Protein AF-R9K046-F1 (afdb_monomer_lite)

Secondary structure (DSSP, 8-state):
-PPPGGGS-HHHHHHHHHHHTTSS-GGGSTTHHHHHHHHHHH----HHHHHHHHHHHHHHHHHHHHHHHHHTT-SSHHHHHHHHT--HHHHHHHHHHHHTTTTPPPTTS-EEEEES-THHHHHHHHTT-B-GGGSHHHHHHHT--S-S-HHHHHHHHHHHHHHHHHTSPTT--EEEEESS--TTSHIIIIIHHHHHTSTT-EEEEEEEEEETTEEEETTEETTTTB--S-TTSTTTS-EEEEHHHHTTTTTSTT-HHHHHHHHHHHHHHHHHHHHHHHHHHHS---TT--TT------S------TTTTSGGG--

Structure (mmCIF, N/CA/C/O backbone):
data_AF-R9K046-F1
#
_entry.id   AF-R9K046-F1
#
loop_
_atom_site.group_PDB
_atom_site.id
_atom_site.type_symbol
_atom_site.label_atom_id
_atom_site.label_alt_id
_atom_site.label_comp_id
_atom_site.label_asym_id
_atom_site.label_entity_id
_atom_site.label_seq_id
_atom_site.pdbx_PDB_ins_code
_atom_site.Cartn_x
_atom_site.Cartn_y
_atom_site.Cartn_z
_atom_site.occupancy
_atom_site.B_iso_or_equiv
_atom_site.auth_seq_id
_atom_site.auth_comp_id
_atom_site.auth_asym_id
_atom_site.auth_atom_id
_atom_site.pdbx_PDB_model_num
ATOM 1 N N . MET A 1 1 ? -4.256 -10.185 -4.361 1.00 44.31 1 MET A N 1
ATOM 2 C CA . MET A 1 1 ? -3.653 -11.542 -4.144 1.00 44.31 1 MET A CA 1
ATOM 3 C C . MET A 1 1 ? -2.292 -11.527 -4.816 1.00 44.31 1 MET A C 1
ATOM 5 O O . MET A 1 1 ? -2.256 -11.312 -6.017 1.00 44.31 1 MET A O 1
ATOM 9 N N . LYS A 1 2 ? -1.182 -11.653 -4.077 1.00 58.97 2 LYS A N 1
ATOM 10 C CA . LYS A 1 2 ? 0.148 -11.390 -4.657 1.00 58.97 2 LYS A CA 1
ATOM 11 C C . LYS A 1 2 ? 0.641 -12.520 -5.550 1.00 58.97 2 LYS A C 1
ATOM 13 O O . LYS A 1 2 ? 0.384 -13.681 -5.263 1.00 58.97 2 LYS A O 1
ATOM 18 N N . ALA A 1 3 ? 1.353 -12.179 -6.616 1.00 59.91 3 ALA A N 1
ATOM 19 C CA . ALA A 1 3 ? 1.887 -13.178 -7.526 1.00 59.91 3 ALA A CA 1
ATOM 20 C C . ALA A 1 3 ? 3.037 -13.952 -6.863 1.00 59.91 3 ALA A C 1
ATOM 22 O O . ALA A 1 3 ? 4.015 -13.374 -6.395 1.00 59.91 3 ALA A O 1
ATOM 23 N N . SER A 1 4 ? 2.919 -15.272 -6.830 1.00 72.19 4 SER A N 1
ATOM 24 C CA . SER A 1 4 ? 4.031 -16.184 -6.593 1.00 72.19 4 SER A CA 1
ATOM 25 C C . SER A 1 4 ? 4.790 -16.422 -7.897 1.00 72.19 4 SER A C 1
ATOM 27 O O . SER A 1 4 ? 4.250 -16.232 -8.982 1.00 72.19 4 SER A O 1
ATOM 29 N N . GLN A 1 5 ? 6.024 -16.924 -7.825 1.00 75.56 5 GLN A N 1
ATOM 30 C CA . GLN A 1 5 ? 6.799 -17.248 -9.029 1.00 75.56 5 GLN A CA 1
ATOM 31 C C . GLN A 1 5 ? 6.074 -18.242 -9.960 1.00 75.56 5 GLN A C 1
ATOM 33 O O . GLN A 1 5 ? 6.250 -18.194 -11.173 1.00 75.56 5 GLN A O 1
ATOM 38 N N . LYS A 1 6 ? 5.220 -19.117 -9.410 1.00 77.69 6 LYS A N 1
ATOM 39 C CA . LYS A 1 6 ? 4.423 -20.086 -10.182 1.00 77.69 6 LYS A CA 1
ATOM 40 C C . LYS A 1 6 ? 3.348 -19.425 -11.046 1.00 77.69 6 LYS A C 1
ATOM 42 O O . LYS A 1 6 ? 2.856 -20.053 -11.977 1.00 77.69 6 LYS A O 1
ATOM 47 N N . ASP A 1 7 ? 3.003 -18.176 -10.749 1.00 81.75 7 ASP A N 1
ATOM 48 C CA . ASP A 1 7 ? 2.011 -17.399 -11.489 1.00 81.75 7 ASP A CA 1
ATOM 49 C C . ASP A 1 7 ? 2.589 -16.739 -12.749 1.00 81.75 7 ASP A C 1
ATOM 51 O O . ASP A 1 7 ? 1.870 -15.991 -13.418 1.00 81.75 7 ASP A O 1
ATOM 55 N N . PHE A 1 8 ? 3.864 -16.998 -13.059 1.00 86.88 8 PHE A N 1
ATOM 56 C CA . PHE A 1 8 ? 4.584 -16.490 -14.220 1.00 86.88 8 PHE A CA 1
ATOM 57 C C . PHE A 1 8 ? 5.027 -17.641 -15.124 1.00 86.88 8 PHE A C 1
ATOM 59 O O . PHE A 1 8 ? 5.447 -18.710 -14.673 1.00 86.88 8 PHE A O 1
ATOM 66 N N . THR A 1 9 ? 4.990 -17.404 -16.428 1.00 92.56 9 THR A N 1
ATOM 67 C CA . THR A 1 9 ? 5.634 -18.272 -17.415 1.00 92.56 9 THR A CA 1
ATOM 68 C C . THR A 1 9 ? 7.158 -18.184 -17.297 1.00 92.56 9 THR A C 1
ATOM 70 O O . THR A 1 9 ? 7.712 -17.182 -16.848 1.00 92.56 9 THR A O 1
ATOM 73 N N . GLN A 1 10 ? 7.874 -19.209 -17.768 1.00 93.00 10 GLN A N 1
ATOM 74 C CA . GLN A 1 10 ? 9.346 -19.186 -17.798 1.00 93.00 10 GLN A CA 1
ATOM 75 C C . GLN A 1 10 ? 9.900 -18.021 -18.634 1.00 93.00 10 GLN A C 1
ATOM 77 O O . GLN A 1 10 ? 10.931 -17.446 -18.293 1.00 93.00 10 GLN A O 1
ATOM 82 N N . ALA A 1 11 ? 9.190 -17.643 -19.701 1.00 93.94 11 ALA A N 1
ATOM 83 C CA . ALA A 1 11 ? 9.532 -16.476 -20.501 1.00 93.94 11 ALA A CA 1
ATOM 84 C C . ALA A 1 11 ? 9.397 -15.183 -19.683 1.00 93.94 11 ALA A C 1
ATOM 86 O O . ALA A 1 11 ? 10.342 -14.402 -19.641 1.00 93.94 11 ALA A O 1
ATOM 87 N N . GLU A 1 12 ? 8.278 -14.978 -18.980 1.00 94.31 12 GLU A N 1
ATOM 88 C CA . GLU A 1 12 ? 8.099 -13.808 -18.108 1.00 94.31 12 GLU A CA 1
ATOM 89 C C . GLU A 1 12 ? 9.154 -13.754 -17.003 1.00 94.31 12 GLU A C 1
ATOM 91 O O . GLU A 1 12 ? 9.744 -12.699 -16.796 1.00 94.31 12 GLU A O 1
ATOM 96 N N . ILE A 1 13 ? 9.446 -14.879 -16.339 1.00 94.31 13 ILE A N 1
ATOM 97 C CA . ILE A 1 13 ? 10.474 -14.944 -15.288 1.00 94.31 13 ILE A CA 1
ATOM 98 C C . ILE A 1 13 ? 11.822 -14.465 -15.827 1.00 94.31 13 ILE A C 1
ATOM 100 O O . ILE A 1 13 ? 12.475 -13.644 -15.184 1.00 94.31 13 ILE A O 1
ATOM 104 N N . LYS A 1 14 ? 12.232 -14.941 -17.009 1.00 95.88 14 LYS A N 1
ATOM 105 C CA . LYS A 1 14 ? 13.488 -14.522 -17.638 1.00 95.88 14 LYS A CA 1
ATOM 106 C C . LYS A 1 14 ? 13.508 -13.013 -17.898 1.00 95.88 14 LYS A C 1
ATOM 108 O O . LYS A 1 14 ? 14.425 -12.338 -17.444 1.00 95.88 14 LYS A O 1
ATOM 113 N N . ILE A 1 15 ? 12.479 -12.486 -18.562 1.00 96.75 15 ILE A N 1
ATOM 114 C CA . ILE A 1 15 ? 12.394 -11.060 -18.918 1.00 96.75 15 ILE A CA 1
ATOM 115 C C . ILE A 1 15 ? 12.391 -10.180 -17.666 1.00 96.75 15 ILE A C 1
ATOM 117 O O . ILE A 1 15 ? 13.127 -9.200 -17.594 1.00 96.75 15 ILE A O 1
ATOM 121 N N . ILE A 1 16 ? 11.577 -10.530 -16.669 1.00 96.06 16 ILE A N 1
ATOM 122 C CA . ILE A 1 16 ? 11.488 -9.781 -15.413 1.00 96.06 16 ILE A CA 1
ATOM 123 C C . ILE A 1 16 ? 12.834 -9.823 -14.688 1.00 96.06 16 ILE A C 1
ATOM 125 O O . ILE A 1 16 ? 13.278 -8.789 -14.205 1.00 96.06 16 ILE A O 1
ATOM 129 N N . SER A 1 17 ? 13.526 -10.966 -14.666 1.00 95.06 17 SER A N 1
ATOM 130 C CA . SER A 1 17 ? 14.852 -11.079 -14.040 1.00 95.06 17 SER A CA 1
ATOM 131 C C . SER A 1 17 ? 15.887 -10.168 -14.710 1.00 95.06 17 SER A C 1
ATOM 133 O O . SER A 1 17 ? 16.563 -9.416 -14.014 1.00 95.06 17 SER A O 1
ATOM 135 N N . GLU A 1 18 ? 15.961 -10.171 -16.046 1.00 97.12 18 GLU A N 1
ATOM 136 C CA . GLU A 1 18 ? 16.846 -9.287 -16.830 1.00 97.12 18 GLU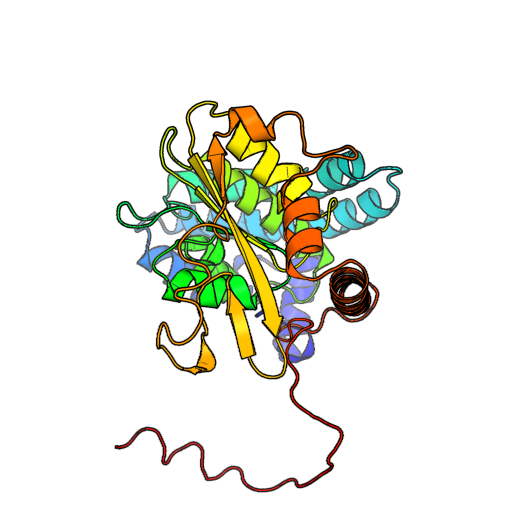 A CA 1
ATOM 137 C C . GLU A 1 18 ? 16.529 -7.803 -16.562 1.00 97.12 18 GLU A C 1
ATOM 139 O O . GLU A 1 18 ? 17.424 -6.979 -16.365 1.00 97.12 18 GLU A O 1
ATOM 144 N N . ILE A 1 19 ? 15.241 -7.447 -16.476 1.00 97.06 19 ILE A N 1
ATOM 145 C CA . ILE A 1 19 ? 14.816 -6.086 -16.126 1.00 97.06 19 ILE A CA 1
ATOM 146 C C . ILE A 1 19 ? 15.229 -5.741 -14.696 1.00 97.06 19 ILE A C 1
ATOM 148 O O . ILE A 1 19 ? 15.775 -4.661 -14.485 1.00 97.06 19 ILE A O 1
ATOM 152 N N . MET A 1 20 ? 15.022 -6.619 -13.715 1.00 95.50 20 MET A N 1
ATOM 153 C CA . MET A 1 20 ? 15.410 -6.368 -12.320 1.00 95.50 20 MET A CA 1
ATOM 154 C C . MET A 1 20 ? 16.934 -6.325 -12.125 1.00 95.50 20 MET A C 1
ATOM 156 O O . MET A 1 20 ? 17.400 -5.700 -11.174 1.00 95.50 20 MET A O 1
ATOM 160 N N . ALA A 1 21 ? 17.706 -6.933 -13.028 1.00 94.38 21 ALA A N 1
ATOM 161 C CA . ALA A 1 21 ? 19.166 -6.847 -13.072 1.00 94.38 21 ALA A CA 1
ATOM 162 C C . ALA A 1 21 ? 19.689 -5.585 -13.791 1.00 94.38 21 ALA A C 1
ATOM 164 O O . ALA A 1 21 ? 20.880 -5.292 -13.725 1.00 94.38 21 ALA A O 1
ATOM 165 N N . GLY A 1 22 ? 18.820 -4.822 -14.464 1.00 94.00 22 GLY A N 1
ATOM 166 C CA . GLY A 1 22 ? 19.228 -3.658 -15.261 1.00 94.00 22 GLY A CA 1
ATOM 167 C C . GLY A 1 22 ? 19.755 -4.004 -16.657 1.00 94.00 22 GLY A C 1
ATOM 168 O O . GLY A 1 22 ? 20.217 -3.122 -17.372 1.00 94.00 22 GLY A O 1
ATOM 169 N N . GLU A 1 23 ? 19.650 -5.266 -17.068 1.00 96.62 23 GLU A N 1
ATOM 170 C CA . GLU A 1 23 ? 20.131 -5.778 -18.359 1.00 96.62 23 GLU A CA 1
ATOM 171 C C . GLU A 1 23 ? 19.150 -5.490 -19.504 1.00 96.62 23 GLU A C 1
ATOM 173 O O . GLU A 1 23 ? 19.481 -5.645 -20.679 1.00 96.62 23 GLU A O 1
ATOM 178 N N . ARG A 1 24 ? 17.931 -5.056 -19.164 1.00 96.31 24 ARG A N 1
ATOM 179 C CA . ARG A 1 24 ? 16.845 -4.786 -20.106 1.00 96.31 24 ARG A CA 1
ATOM 180 C C . ARG A 1 24 ? 16.062 -3.526 -19.735 1.00 96.31 24 ARG A C 1
ATOM 182 O O . ARG A 1 24 ? 15.980 -3.150 -18.560 1.00 96.31 24 ARG A O 1
ATOM 189 N N . ALA A 1 25 ? 15.483 -2.858 -20.734 1.00 96.69 25 ALA A N 1
ATOM 190 C CA . ALA A 1 25 ? 14.726 -1.630 -20.519 1.00 96.69 25 ALA A CA 1
ATOM 191 C C . ALA A 1 25 ? 13.421 -1.890 -19.747 1.00 96.69 25 ALA A C 1
ATOM 193 O O . ALA A 1 25 ? 12.723 -2.877 -19.971 1.00 96.69 25 ALA A O 1
ATOM 194 N N . ALA A 1 26 ? 13.058 -0.959 -18.864 1.00 97.06 26 ALA A N 1
ATOM 195 C CA . ALA A 1 26 ? 11.863 -1.054 -18.027 1.00 97.06 26 ALA A CA 1
ATOM 196 C C . ALA A 1 26 ? 10.556 -1.148 -18.839 1.00 97.06 26 ALA A C 1
ATOM 198 O O . ALA A 1 26 ? 9.634 -1.855 -18.438 1.00 97.06 26 ALA A O 1
ATOM 199 N N . LEU A 1 27 ? 10.478 -0.480 -19.995 1.00 97.31 27 LEU A N 1
ATOM 200 C CA . LEU A 1 27 ? 9.295 -0.495 -20.870 1.00 97.31 27 LEU A CA 1
ATOM 201 C C . LEU A 1 27 ? 9.067 -1.846 -21.567 1.00 97.31 27 LEU A C 1
ATOM 203 O O . LEU A 1 27 ? 7.980 -2.096 -22.078 1.00 97.31 27 LEU A O 1
ATOM 207 N N . GLU A 1 28 ? 10.065 -2.731 -21.568 1.00 97.38 28 GLU A N 1
ATOM 208 C CA . GLU A 1 28 ? 9.946 -4.090 -22.111 1.00 97.38 28 GLU A CA 1
ATOM 209 C C . GLU A 1 28 ? 9.352 -5.078 -21.098 1.00 97.38 28 GLU A C 1
ATOM 211 O O . GLU A 1 28 ? 9.242 -6.276 -21.369 1.00 97.38 28 GLU A O 1
ATOM 216 N N . HIS A 1 29 ? 8.970 -4.592 -19.915 1.00 97.44 29 HIS A N 1
ATOM 217 C CA . HIS A 1 29 ? 8.342 -5.413 -18.897 1.00 97.44 29 HIS A CA 1
ATOM 218 C C . HIS A 1 29 ? 6.996 -5.966 -19.396 1.00 97.44 29 HIS A C 1
ATOM 220 O O . HIS A 1 29 ? 6.167 -5.182 -19.868 1.00 97.44 29 HIS A O 1
ATOM 226 N N . PRO A 1 30 ? 6.701 -7.273 -19.220 1.00 96.50 30 PRO A N 1
ATOM 227 C CA . PRO A 1 30 ? 5.486 -7.896 -19.764 1.00 96.50 30 PRO A CA 1
ATOM 228 C C . PRO A 1 30 ? 4.175 -7.228 -19.320 1.00 96.50 30 PRO A C 1
ATOM 230 O O . PRO A 1 30 ? 3.168 -7.285 -20.017 1.00 96.50 30 PRO A O 1
ATOM 233 N N . TYR A 1 31 ? 4.196 -6.567 -18.160 1.00 95.38 31 TYR A N 1
ATOM 234 C CA . TYR A 1 31 ? 3.041 -5.884 -17.569 1.00 95.38 31 TYR A CA 1
ATOM 235 C C . TYR A 1 31 ? 2.991 -4.366 -17.822 1.00 95.38 31 TYR A C 1
ATOM 237 O O . TYR A 1 31 ? 2.050 -3.724 -17.360 1.00 95.38 31 TYR A O 1
ATOM 245 N N . TYR A 1 32 ? 3.946 -3.780 -18.558 1.00 97.31 32 TYR A N 1
ATOM 246 C CA . TYR A 1 32 ? 3.963 -2.331 -18.813 1.00 97.31 32 TYR A CA 1
ATOM 247 C C . TYR A 1 32 ? 2.738 -1.862 -19.617 1.00 97.31 32 TYR A C 1
ATOM 249 O O . TYR A 1 32 ? 2.097 -0.885 -19.236 1.00 97.31 32 TYR A O 1
ATOM 257 N N . SER A 1 33 ? 2.354 -2.573 -20.685 1.00 95.88 33 SER A N 1
ATOM 258 C CA . SER A 1 33 ? 1.173 -2.206 -21.487 1.00 95.88 33 SER A CA 1
ATOM 259 C C . SER A 1 33 ? -0.098 -2.158 -20.638 1.00 95.88 33 SER A C 1
ATOM 261 O O . SER A 1 33 ? -0.839 -1.182 -20.696 1.00 95.88 33 SER A O 1
ATOM 263 N N . ARG A 1 34 ? -0.292 -3.156 -19.765 1.00 94.94 34 ARG A N 1
ATOM 264 C CA . ARG A 1 34 ? -1.426 -3.198 -18.834 1.00 94.94 34 ARG A CA 1
ATOM 265 C C . ARG A 1 34 ? -1.369 -2.072 -17.802 1.00 94.94 34 ARG A C 1
ATOM 267 O O . ARG A 1 34 ? -2.401 -1.476 -17.517 1.00 94.94 34 ARG A O 1
ATOM 274 N N . PHE A 1 35 ? -0.188 -1.783 -17.250 1.00 96.38 35 PHE A N 1
ATOM 275 C CA . PHE A 1 35 ? 0.006 -0.644 -16.349 1.00 96.38 35 PHE A CA 1
ATOM 276 C C . PHE A 1 35 ? -0.437 0.655 -17.021 1.00 96.38 35 PHE A C 1
ATOM 278 O O . PHE A 1 35 ? -1.254 1.379 -16.463 1.00 96.38 35 PHE A O 1
ATOM 285 N N . LYS A 1 36 ? 0.053 0.912 -18.239 1.00 96.44 36 LYS A N 1
ATOM 286 C CA . LYS A 1 36 ? -0.279 2.110 -19.008 1.00 96.44 36 LYS A CA 1
ATOM 287 C C . LYS A 1 36 ? -1.783 2.224 -19.250 1.00 96.44 36 LYS A C 1
ATOM 289 O O . LYS A 1 36 ? -2.365 3.249 -18.917 1.00 96.44 36 LYS A O 1
ATOM 294 N N . GLU A 1 37 ? -2.403 1.171 -19.780 1.00 94.38 37 GLU A N 1
ATOM 295 C CA . GLU A 1 37 ? -3.840 1.146 -20.078 1.00 94.38 37 GLU A CA 1
ATOM 296 C C . GLU A 1 37 ? -4.695 1.406 -18.834 1.00 94.38 37 GLU A C 1
ATOM 298 O O . GLU A 1 37 ? -5.649 2.176 -18.893 1.00 94.38 37 GLU A O 1
ATOM 303 N N . GLN A 1 38 ? -4.358 0.790 -17.697 1.00 93.50 38 GLN A N 1
ATOM 304 C CA . GLN A 1 38 ? -5.104 0.984 -16.453 1.00 93.50 38 GLN A CA 1
ATOM 305 C C . GLN A 1 38 ? -4.855 2.359 -15.825 1.00 93.50 38 GLN A C 1
ATOM 307 O O . GLN A 1 38 ? -5.769 2.920 -15.229 1.00 93.50 38 GLN A O 1
ATOM 312 N N . TYR A 1 39 ? -3.654 2.921 -15.973 1.00 95.88 39 TYR A N 1
ATOM 313 C CA . TYR A 1 39 ? -3.354 4.271 -15.496 1.00 95.88 39 TYR A CA 1
ATOM 314 C C . TYR A 1 39 ? -4.165 5.322 -16.265 1.00 95.88 39 TYR A C 1
ATOM 316 O O . TYR A 1 39 ? -4.811 6.181 -15.667 1.00 95.88 39 TYR A O 1
ATOM 324 N N . GLU A 1 40 ? -4.210 5.194 -17.596 1.00 94.94 40 GLU A N 1
ATOM 325 C CA . GLU A 1 40 ? -4.973 6.079 -18.490 1.00 94.94 40 GLU A CA 1
ATOM 326 C C . GLU A 1 40 ? -6.486 6.066 -18.189 1.00 94.94 40 GLU A C 1
ATOM 328 O O . GLU A 1 40 ? -7.171 7.045 -18.481 1.00 94.94 40 GLU A O 1
ATOM 333 N N . GLN A 1 41 ? -7.016 4.995 -17.581 1.00 90.31 41 GLN A N 1
ATOM 334 C CA . GLN A 1 41 ? -8.436 4.893 -17.221 1.00 90.31 41 GLN A CA 1
ATOM 335 C C . GLN A 1 41 ? -8.850 5.802 -16.062 1.00 90.31 41 GLN A C 1
ATOM 337 O O . GLN A 1 41 ? -9.994 6.252 -16.050 1.00 90.31 41 GLN A O 1
ATOM 342 N N . PHE A 1 42 ? -7.969 6.056 -15.089 1.00 87.31 42 PHE A N 1
ATOM 343 C CA . PHE A 1 42 ? -8.312 6.896 -13.935 1.00 87.31 42 PHE A CA 1
ATOM 344 C C . PHE A 1 42 ? -7.658 8.277 -13.966 1.00 87.31 42 PHE A C 1
ATOM 346 O O . PHE A 1 42 ? -8.142 9.172 -13.278 1.00 87.31 42 PHE A O 1
ATOM 353 N N . CYS A 1 43 ? -6.598 8.480 -14.757 1.00 89.69 43 CYS A N 1
ATOM 354 C CA . CYS A 1 43 ? -5.974 9.791 -14.899 1.00 89.69 43 CYS A CA 1
ATOM 355 C C . CYS A 1 43 ? -5.454 10.023 -16.333 1.00 89.69 43 CYS A C 1
ATOM 357 O O . CYS A 1 43 ? -4.483 9.380 -16.747 1.00 89.69 43 CYS A O 1
ATOM 359 N N . PRO A 1 44 ? -6.063 10.941 -17.115 1.00 87.12 44 PRO A N 1
ATOM 360 C CA . PRO A 1 44 ? -5.660 11.223 -18.492 1.00 87.12 44 PRO A CA 1
ATOM 361 C C . PRO A 1 44 ? -4.418 12.128 -18.532 1.00 87.12 44 PRO A C 1
ATOM 363 O O . PRO A 1 44 ? -4.474 13.291 -18.937 1.00 87.12 44 PRO A O 1
ATOM 366 N N . VAL A 1 45 ? -3.279 11.596 -18.095 1.00 91.12 45 VAL A N 1
ATOM 367 C CA . VAL A 1 45 ? -1.978 12.277 -18.140 1.00 91.12 45 VAL A CA 1
ATOM 368 C C . VAL A 1 45 ? -1.210 11.951 -19.419 1.00 91.12 45 VAL A C 1
ATOM 370 O O . VAL A 1 45 ? -1.546 11.039 -20.174 1.00 91.12 45 VAL A O 1
ATOM 373 N N . SER A 1 46 ? -0.144 12.710 -19.688 1.00 94.56 46 SER A N 1
ATOM 374 C CA . SER A 1 46 ? 0.693 12.456 -20.862 1.00 94.56 46 SER A CA 1
ATOM 375 C C . SER A 1 46 ? 1.358 11.076 -20.796 1.00 94.56 46 SER A C 1
ATOM 377 O O . SER A 1 46 ? 1.794 10.628 -19.734 1.00 94.56 46 SER A O 1
ATOM 379 N N . LYS A 1 47 ? 1.537 10.440 -21.961 1.00 94.81 47 LYS A N 1
ATOM 380 C CA . LYS A 1 47 ? 2.295 9.185 -22.092 1.00 94.81 47 LYS A CA 1
ATOM 381 C C . LYS A 1 47 ? 3.672 9.264 -21.418 1.00 94.81 47 LYS A C 1
ATOM 383 O O . LYS A 1 47 ? 4.080 8.316 -20.755 1.00 94.81 47 LYS A O 1
ATOM 388 N N . VAL A 1 48 ? 4.355 10.404 -21.555 1.00 97.00 48 VAL A N 1
ATOM 389 C CA . VAL A 1 48 ? 5.667 10.650 -20.941 1.00 97.00 48 VAL A CA 1
ATOM 390 C C . VAL A 1 48 ? 5.585 10.542 -19.418 1.00 97.00 48 VAL A C 1
ATOM 392 O O . VAL A 1 48 ? 6.424 9.879 -18.823 1.00 97.00 48 VAL A O 1
ATOM 395 N N . ARG A 1 49 ? 4.550 11.113 -18.785 1.00 97.19 49 ARG A N 1
ATOM 396 C CA . ARG A 1 49 ? 4.359 11.027 -17.327 1.00 97.19 49 ARG A CA 1
ATOM 397 C C . ARG A 1 49 ? 4.171 9.581 -16.859 1.00 97.19 49 ARG A C 1
ATOM 399 O O . ARG A 1 49 ? 4.822 9.171 -15.904 1.00 97.19 49 ARG A O 1
ATOM 406 N N . ILE A 1 50 ? 3.371 8.787 -17.572 1.00 97.69 50 ILE A N 1
ATOM 407 C CA . ILE A 1 50 ? 3.154 7.362 -17.257 1.00 97.69 50 ILE A CA 1
ATOM 408 C C . ILE A 1 50 ? 4.457 6.563 -17.386 1.00 97.69 50 ILE A C 1
ATOM 410 O O . ILE A 1 50 ? 4.784 5.759 -16.514 1.00 97.69 50 ILE A O 1
ATOM 414 N N . GLU A 1 51 ? 5.225 6.795 -18.454 1.00 98.25 51 GLU A N 1
ATOM 415 C CA . GLU A 1 51 ? 6.544 6.179 -18.645 1.00 98.25 51 GLU A CA 1
ATOM 416 C C . GLU A 1 51 ? 7.524 6.581 -17.539 1.00 98.25 51 GLU A C 1
ATOM 418 O O . GLU A 1 51 ? 8.252 5.730 -17.028 1.00 98.25 51 GLU A O 1
ATOM 423 N N . THR A 1 52 ? 7.525 7.850 -17.122 1.00 98.50 52 THR A N 1
ATOM 424 C CA . THR A 1 52 ? 8.343 8.325 -16.001 1.00 98.50 52 THR A CA 1
ATOM 425 C C . THR A 1 52 ? 7.981 7.600 -14.708 1.00 98.50 52 THR A C 1
ATOM 427 O O . THR A 1 52 ? 8.880 7.064 -14.061 1.00 98.50 52 THR A O 1
ATOM 430 N N . ILE A 1 53 ? 6.694 7.516 -14.356 1.00 98.38 53 ILE A N 1
ATOM 431 C CA . ILE A 1 53 ? 6.235 6.800 -13.156 1.00 98.38 53 ILE A CA 1
ATOM 432 C C . ILE A 1 53 ? 6.650 5.328 -13.225 1.00 98.38 53 ILE A C 1
ATOM 434 O O . ILE A 1 53 ? 7.242 4.813 -12.278 1.00 98.38 53 ILE A O 1
ATOM 438 N N . TRP A 1 54 ? 6.413 4.658 -14.356 1.00 98.38 54 TRP A N 1
ATOM 439 C CA . TRP A 1 54 ? 6.796 3.258 -14.540 1.00 98.38 54 TRP A CA 1
ATOM 440 C C . TRP A 1 54 ? 8.299 3.033 -14.363 1.00 98.38 54 TRP A C 1
ATOM 442 O O . TRP A 1 54 ? 8.714 2.140 -13.625 1.00 98.38 54 TRP A O 1
ATOM 452 N N . ASN A 1 55 ? 9.126 3.866 -14.996 1.00 98.50 55 ASN A N 1
ATOM 453 C CA . ASN A 1 55 ? 10.577 3.778 -14.872 1.00 98.50 55 ASN A CA 1
ATOM 454 C C . ASN A 1 55 ? 11.020 3.959 -13.415 1.00 98.50 55 ASN A C 1
ATOM 456 O O . ASN A 1 55 ? 11.852 3.192 -12.937 1.00 98.50 55 ASN A O 1
ATOM 460 N N . LYS A 1 56 ? 10.430 4.911 -12.681 1.00 98.56 56 LYS A N 1
ATOM 461 C CA . LYS A 1 56 ? 10.716 5.109 -11.252 1.00 98.56 56 LYS A CA 1
ATOM 462 C C . LYS A 1 56 ? 10.299 3.905 -10.409 1.00 98.56 56 LYS A C 1
ATOM 464 O O . LYS A 1 56 ? 11.065 3.483 -9.549 1.00 98.56 56 LYS A O 1
ATOM 469 N N . LEU A 1 57 ? 9.149 3.294 -10.687 1.00 98.06 57 LEU A N 1
ATOM 470 C CA . LEU A 1 57 ? 8.754 2.052 -10.020 1.00 98.06 57 LEU A CA 1
ATOM 471 C C . LEU A 1 57 ? 9.781 0.940 -10.278 1.00 98.06 57 LEU A C 1
ATOM 473 O O . LEU A 1 57 ? 10.248 0.321 -9.326 1.00 98.06 57 LEU A O 1
ATOM 477 N N . ILE A 1 58 ? 10.193 0.716 -11.529 1.00 98.25 58 ILE A N 1
ATOM 478 C CA . ILE A 1 58 ? 11.180 -0.322 -11.871 1.00 98.25 58 ILE A CA 1
ATOM 479 C C . ILE A 1 58 ? 12.547 -0.059 -11.219 1.00 98.25 58 ILE A C 1
ATOM 481 O O . ILE A 1 58 ? 13.115 -0.982 -10.636 1.00 98.25 58 ILE A O 1
ATOM 485 N N . GLU A 1 59 ? 13.054 1.177 -11.224 1.00 98.06 59 GLU A N 1
ATOM 486 C CA . GLU A 1 59 ? 14.283 1.533 -10.489 1.00 98.06 59 GLU A CA 1
ATOM 487 C C . GLU A 1 59 ? 14.145 1.323 -8.976 1.00 98.06 59 GLU A C 1
ATOM 489 O O . GLU A 1 59 ? 15.065 0.838 -8.306 1.00 98.06 59 GLU A O 1
ATOM 494 N N . GLY A 1 60 ? 12.965 1.612 -8.428 1.00 97.50 60 GLY A N 1
ATOM 495 C CA . GLY A 1 60 ? 12.642 1.299 -7.045 1.00 97.50 60 GLY A CA 1
ATOM 496 C C . GLY A 1 60 ? 12.742 -0.201 -6.768 1.00 97.50 60 GLY A C 1
ATOM 497 O O . GLY A 1 60 ? 13.459 -0.602 -5.854 1.00 97.50 60 GLY A O 1
ATOM 498 N N . TYR A 1 61 ? 12.134 -1.052 -7.600 1.00 96.00 61 TYR A N 1
ATOM 499 C CA . TYR A 1 61 ? 12.210 -2.513 -7.452 1.00 96.00 61 TYR A CA 1
ATOM 500 C C . TYR A 1 61 ? 13.638 -3.067 -7.589 1.00 96.00 61 TYR A C 1
ATOM 502 O O . TYR A 1 61 ? 14.003 -4.011 -6.874 1.00 96.00 61 TYR A O 1
ATOM 510 N N . ARG A 1 62 ? 14.460 -2.485 -8.475 1.00 95.31 62 ARG A N 1
ATOM 511 C CA . ARG A 1 62 ? 15.884 -2.835 -8.643 1.00 95.31 62 ARG A CA 1
ATOM 512 C C . ARG A 1 62 ? 16.662 -2.602 -7.351 1.00 95.31 62 ARG A C 1
ATOM 514 O O . ARG A 1 62 ? 17.345 -3.506 -6.869 1.00 95.31 62 ARG A O 1
ATOM 521 N N . THR A 1 63 ? 16.508 -1.415 -6.772 1.00 95.00 63 THR A N 1
ATOM 522 C CA . THR A 1 63 ? 17.269 -0.960 -5.598 1.00 95.00 63 THR A CA 1
ATOM 523 C C . THR A 1 63 ? 16.734 -1.498 -4.271 1.00 95.00 63 THR A C 1
ATOM 525 O O . THR A 1 63 ? 17.502 -1.684 -3.325 1.00 95.00 63 THR A O 1
ATOM 528 N N . GLN A 1 64 ? 15.440 -1.824 -4.194 1.00 94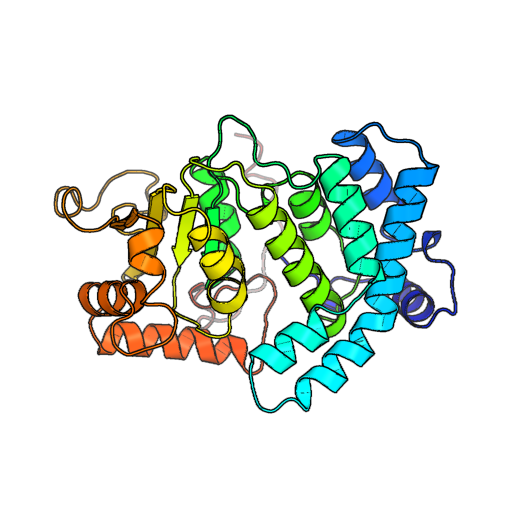.06 64 GLN A N 1
ATOM 529 C CA . GLN A 1 64 ? 14.793 -2.221 -2.943 1.00 94.06 64 GLN A CA 1
ATOM 530 C C . GLN A 1 64 ? 15.383 -3.492 -2.325 1.00 94.06 64 GLN A C 1
ATOM 532 O O . GLN A 1 64 ? 15.380 -3.616 -1.102 1.00 94.06 64 GLN A O 1
ATOM 537 N N . LEU A 1 65 ? 15.903 -4.427 -3.129 1.00 89.25 65 LEU A N 1
ATOM 538 C CA . LEU A 1 65 ? 16.475 -5.663 -2.589 1.00 89.25 65 LEU A CA 1
ATOM 539 C C . LEU A 1 65 ? 17.653 -5.375 -1.644 1.00 89.25 65 LEU A C 1
ATOM 541 O O . LEU A 1 65 ? 17.702 -5.929 -0.549 1.00 89.25 65 LEU A O 1
ATOM 545 N N . ALA A 1 66 ? 18.538 -4.444 -2.017 1.00 89.44 66 ALA A N 1
ATOM 546 C CA . ALA A 1 66 ? 19.661 -4.037 -1.175 1.00 89.44 66 ALA A CA 1
ATOM 547 C C . ALA A 1 66 ? 19.189 -3.356 0.121 1.00 89.44 66 ALA A C 1
ATOM 549 O O . ALA A 1 66 ? 19.720 -3.636 1.196 1.00 89.44 66 ALA A O 1
ATOM 550 N N . ASN A 1 67 ? 18.152 -2.515 0.041 1.00 88.44 67 ASN A N 1
ATOM 551 C CA . ASN A 1 67 ? 17.542 -1.900 1.222 1.00 88.44 67 ASN A CA 1
ATOM 552 C C . ASN A 1 67 ? 16.930 -2.953 2.151 1.00 88.44 67 ASN A C 1
ATOM 554 O O . ASN A 1 67 ? 17.123 -2.884 3.362 1.00 88.44 67 ASN A O 1
ATOM 558 N N . ALA A 1 68 ? 16.220 -3.940 1.599 1.00 83.25 68 ALA A N 1
ATOM 559 C CA . ALA A 1 68 ? 15.628 -5.024 2.373 1.00 83.25 68 ALA A CA 1
ATOM 560 C C . ALA A 1 68 ? 16.703 -5.862 3.080 1.00 83.25 68 ALA A C 1
ATOM 562 O O . ALA A 1 68 ? 16.573 -6.141 4.270 1.00 83.25 68 ALA A O 1
ATOM 563 N N . ASP A 1 69 ? 17.789 -6.215 2.390 1.00 85.44 69 ASP A N 1
ATOM 564 C CA . ASP A 1 69 ? 18.886 -6.980 2.990 1.00 85.44 69 ASP A CA 1
ATOM 565 C C . ASP A 1 69 ? 19.631 -6.174 4.068 1.00 85.44 69 ASP A C 1
ATOM 567 O O . ASP A 1 69 ? 19.934 -6.708 5.137 1.00 85.44 69 ASP A O 1
ATOM 571 N N . LEU A 1 70 ? 19.846 -4.870 3.859 1.00 86.56 70 LEU A N 1
ATOM 572 C CA . LEU A 1 70 ? 20.401 -3.983 4.885 1.00 86.56 70 LEU A CA 1
ATOM 573 C C . LEU A 1 70 ? 19.463 -3.852 6.093 1.00 86.56 70 LEU A C 1
ATOM 575 O O . LEU A 1 70 ? 19.929 -3.841 7.235 1.00 86.56 70 LEU A O 1
ATOM 579 N N . ALA A 1 71 ? 18.153 -3.764 5.868 1.00 81.25 71 ALA A N 1
ATOM 580 C CA . ALA A 1 71 ? 17.160 -3.631 6.928 1.00 81.25 71 ALA A CA 1
ATOM 581 C C . ALA A 1 71 ? 17.141 -4.852 7.860 1.00 81.25 71 ALA A C 1
ATOM 583 O O . ALA A 1 71 ? 16.999 -4.700 9.071 1.00 81.25 71 ALA A O 1
ATOM 584 N N . MET A 1 72 ? 17.390 -6.055 7.333 1.00 78.88 72 MET A N 1
ATOM 585 C CA . MET A 1 72 ? 17.495 -7.279 8.142 1.00 78.88 72 MET A CA 1
ATOM 586 C C . MET A 1 72 ? 18.646 -7.250 9.164 1.00 78.88 72 MET A C 1
ATOM 588 O O . MET A 1 72 ? 18.650 -8.049 10.096 1.00 78.88 72 MET A O 1
ATOM 592 N N . THR A 1 73 ? 19.618 -6.343 9.018 1.00 80.38 73 THR A N 1
ATOM 593 C CA . THR A 1 73 ? 20.733 -6.178 9.971 1.00 80.38 73 THR A CA 1
ATOM 594 C C . THR A 1 73 ? 20.409 -5.238 11.137 1.00 80.38 73 THR A C 1
ATOM 596 O O . THR A 1 73 ? 21.223 -5.083 12.053 1.00 80.38 73 THR A O 1
ATOM 599 N N . LYS A 1 74 ? 19.251 -4.569 11.102 1.00 79.81 74 LYS A N 1
ATOM 600 C CA . LYS A 1 74 ? 18.876 -3.537 12.073 1.00 79.81 74 LYS A CA 1
ATOM 601 C C . LYS A 1 74 ? 18.422 -4.141 13.392 1.00 79.81 74 LYS A C 1
ATOM 603 O O . LYS A 1 74 ? 17.918 -5.260 13.452 1.00 79.81 74 LYS A O 1
ATOM 608 N N . ARG A 1 75 ? 18.644 -3.393 14.475 1.00 73.75 75 ARG A N 1
ATOM 609 C CA . ARG A 1 75 ? 18.439 -3.889 15.848 1.00 73.75 75 ARG A CA 1
ATOM 610 C C . ARG A 1 75 ? 17.031 -3.640 16.371 1.00 73.75 75 ARG A C 1
ATOM 612 O O . ARG A 1 75 ? 16.640 -4.247 17.363 1.00 73.75 75 ARG A O 1
ATOM 619 N N . ASN A 1 76 ? 16.299 -2.730 15.738 1.00 73.62 76 ASN A N 1
ATOM 620 C CA . ASN A 1 76 ? 14.932 -2.385 16.096 1.00 73.62 76 ASN A CA 1
ATOM 621 C C . ASN A 1 76 ? 14.085 -2.135 14.839 1.00 73.62 76 ASN A C 1
ATOM 623 O O . ASN A 1 76 ? 14.606 -1.999 13.729 1.00 73.62 76 ASN A O 1
ATOM 627 N N . ASN A 1 77 ? 12.767 -2.105 15.034 1.00 68.25 77 ASN A N 1
ATOM 628 C CA . ASN A 1 77 ? 11.804 -2.033 13.943 1.00 68.25 77 ASN A CA 1
ATOM 629 C C . ASN A 1 77 ? 11.761 -0.652 13.268 1.00 68.25 77 ASN A C 1
ATOM 631 O O . ASN A 1 77 ? 11.582 -0.579 12.057 1.00 68.25 77 ASN A O 1
ATOM 635 N N . GLN A 1 78 ? 12.006 0.427 14.017 1.00 73.38 78 GLN A N 1
ATOM 636 C CA . GLN A 1 78 ? 12.076 1.773 13.446 1.00 73.38 78 GLN A CA 1
ATOM 637 C C . GLN A 1 78 ? 13.227 1.879 12.442 1.00 73.38 78 GLN A C 1
ATOM 639 O O . GLN A 1 78 ? 13.013 2.266 11.301 1.00 73.38 78 GLN A O 1
ATOM 644 N N . GLU A 1 79 ? 14.430 1.437 12.816 1.00 76.50 79 GLU A N 1
ATOM 645 C CA . GLU A 1 79 ? 15.584 1.402 11.911 1.00 76.50 79 GLU A CA 1
ATOM 646 C C . GLU A 1 79 ? 15.342 0.501 10.690 1.00 76.50 79 GLU A C 1
ATOM 648 O O . GLU A 1 79 ? 15.806 0.808 9.586 1.00 76.50 79 GLU A O 1
ATOM 653 N N . TYR A 1 80 ? 14.633 -0.620 10.876 1.00 81.81 80 TYR A N 1
ATOM 654 C CA . TYR A 1 80 ? 14.214 -1.492 9.778 1.00 81.81 80 TYR A CA 1
ATOM 655 C C . TYR A 1 80 ? 13.310 -0.731 8.800 1.00 81.81 80 TYR A C 1
ATOM 657 O O . TYR A 1 80 ? 13.607 -0.688 7.604 1.00 81.81 80 TYR A O 1
ATOM 665 N N . LEU A 1 81 ? 12.247 -0.094 9.298 1.00 77.38 81 LEU A N 1
ATOM 666 C CA . LEU A 1 81 ? 11.290 0.654 8.483 1.00 77.38 81 LEU A CA 1
ATOM 667 C C . LEU A 1 81 ? 11.942 1.858 7.812 1.00 77.38 81 LEU A C 1
ATOM 669 O O . LEU A 1 81 ? 11.760 2.036 6.611 1.00 77.38 81 LEU A O 1
ATOM 673 N N . ASP A 1 82 ? 12.765 2.619 8.529 1.00 82.50 82 ASP A N 1
ATOM 674 C CA . ASP A 1 82 ? 13.520 3.744 7.975 1.00 82.50 82 ASP A CA 1
ATOM 675 C C . ASP A 1 82 ? 14.383 3.292 6.796 1.00 82.50 82 ASP A C 1
ATOM 677 O O . ASP A 1 82 ? 14.447 3.969 5.775 1.00 82.50 82 ASP A O 1
ATOM 681 N N . THR A 1 83 ? 14.996 2.109 6.889 1.00 82.75 83 THR A N 1
ATOM 682 C CA . THR A 1 83 ? 15.822 1.553 5.810 1.00 82.75 83 THR A CA 1
ATOM 683 C C . THR A 1 83 ? 14.975 1.073 4.631 1.00 82.75 83 THR A C 1
ATOM 685 O O . THR A 1 83 ? 15.262 1.417 3.484 1.00 82.75 83 THR A O 1
ATOM 688 N N . VAL A 1 84 ? 13.918 0.296 4.888 1.00 81.31 84 VAL A N 1
ATOM 689 C CA . VAL A 1 84 ? 13.036 -0.250 3.841 1.00 81.31 84 VAL A CA 1
ATOM 690 C C . VAL A 1 84 ? 12.283 0.860 3.108 1.00 81.31 84 VAL A C 1
ATOM 692 O O . VAL A 1 84 ? 12.113 0.775 1.893 1.00 81.31 84 VAL A O 1
ATOM 695 N N . ASN A 1 85 ? 11.884 1.912 3.820 1.00 85.38 85 ASN A N 1
ATOM 696 C CA . ASN A 1 85 ? 11.130 3.038 3.280 1.00 85.38 85 ASN A CA 1
ATOM 697 C C . ASN A 1 85 ? 12.039 4.088 2.622 1.00 85.38 85 ASN A C 1
ATOM 699 O O . ASN A 1 85 ? 11.544 5.020 1.986 1.00 85.38 85 ASN A O 1
ATOM 703 N N . ASN A 1 86 ? 13.363 3.997 2.761 1.00 90.19 86 ASN A N 1
ATOM 704 C CA . ASN A 1 86 ? 14.298 4.945 2.154 1.00 90.19 86 ASN A CA 1
ATOM 705 C C . ASN A 1 86 ? 14.647 4.563 0.706 1.00 90.19 86 ASN A C 1
ATOM 707 O O . ASN A 1 86 ? 15.801 4.311 0.362 1.00 90.19 86 ASN A O 1
ATOM 711 N N . ASN A 1 87 ? 13.623 4.496 -0.146 1.00 96.25 87 ASN A N 1
ATOM 712 C CA . ASN A 1 87 ? 13.777 4.302 -1.582 1.00 96.25 87 ASN A CA 1
ATOM 713 C C . ASN A 1 87 ? 13.348 5.579 -2.328 1.00 96.25 87 ASN A C 1
ATOM 715 O O . ASN A 1 87 ? 12.146 5.850 -2.406 1.00 96.25 87 ASN A O 1
ATOM 719 N N . PRO A 1 88 ? 14.292 6.382 -2.858 1.00 97.06 88 PRO A N 1
ATOM 720 C CA . PRO A 1 88 ? 13.964 7.661 -3.489 1.00 97.06 88 PRO A CA 1
ATOM 721 C C . PRO A 1 88 ? 13.114 7.483 -4.750 1.00 97.06 88 PRO A C 1
ATOM 723 O O . PRO A 1 88 ? 12.195 8.261 -4.980 1.00 97.06 88 PRO A O 1
ATOM 726 N N . TYR A 1 89 ? 13.341 6.418 -5.523 1.00 98.31 89 TYR A N 1
ATOM 727 C CA . TYR A 1 89 ? 12.584 6.163 -6.746 1.00 98.31 89 TYR A CA 1
ATOM 728 C C . TYR A 1 89 ? 11.120 5.833 -6.459 1.00 98.31 89 TYR A C 1
ATOM 730 O O . TYR A 1 89 ? 10.231 6.355 -7.129 1.00 98.31 89 TYR A O 1
ATOM 738 N N . PHE A 1 90 ? 10.854 5.016 -5.435 1.00 97.88 90 PHE A N 1
ATOM 739 C CA . PHE A 1 90 ? 9.480 4.780 -4.996 1.00 97.88 90 PHE A CA 1
ATOM 740 C C . PHE A 1 90 ? 8.828 6.047 -4.443 1.00 97.88 90 PHE A C 1
ATOM 742 O O . PHE A 1 90 ? 7.661 6.274 -4.736 1.00 97.88 90 PHE A O 1
ATOM 749 N N . ARG A 1 91 ? 9.550 6.890 -3.693 1.00 97.56 91 ARG A N 1
ATOM 750 C CA . ARG A 1 91 ? 9.000 8.161 -3.188 1.00 97.56 91 ARG A CA 1
ATOM 751 C C . ARG A 1 91 ? 8.599 9.094 -4.323 1.00 97.56 91 ARG A C 1
ATOM 753 O O . ARG A 1 91 ? 7.443 9.488 -4.371 1.00 97.56 91 ARG A O 1
ATOM 760 N N . GLU A 1 92 ? 9.496 9.341 -5.274 1.00 98.44 92 GLU A N 1
ATOM 761 C CA . GLU A 1 92 ? 9.198 10.172 -6.448 1.00 98.44 92 GLU A CA 1
ATOM 762 C C . GLU A 1 92 ? 8.025 9.604 -7.264 1.00 98.44 92 GLU A C 1
ATOM 764 O O . GLU A 1 92 ? 7.149 10.348 -7.703 1.00 98.44 92 GLU A O 1
ATOM 769 N N . ALA A 1 93 ? 7.973 8.278 -7.456 1.00 98.38 93 ALA A N 1
ATOM 770 C CA . ALA A 1 93 ? 6.845 7.634 -8.127 1.00 98.38 93 ALA A CA 1
ATOM 771 C C . ALA A 1 93 ? 5.527 7.888 -7.386 1.00 98.38 93 ALA A C 1
ATOM 773 O O . ALA A 1 93 ? 4.543 8.291 -8.003 1.00 98.38 93 ALA A O 1
ATOM 774 N N . VAL A 1 94 ? 5.509 7.656 -6.072 1.00 98.25 94 VAL A N 1
ATOM 775 C CA . VAL A 1 94 ? 4.314 7.799 -5.234 1.00 98.25 94 VAL A CA 1
ATOM 776 C C . VAL A 1 94 ? 3.868 9.256 -5.125 1.00 98.25 94 VAL A C 1
ATOM 778 O O . VAL A 1 94 ? 2.668 9.504 -5.145 1.00 98.25 94 VAL A O 1
ATOM 781 N N . GLU A 1 95 ? 4.791 10.215 -5.090 1.00 98.06 95 GLU A N 1
ATOM 782 C CA . GLU A 1 95 ? 4.478 11.648 -5.151 1.00 98.06 95 GLU A CA 1
ATOM 783 C C . GLU A 1 95 ? 3.740 12.000 -6.449 1.00 98.06 95 GLU A C 1
ATOM 785 O O . GLU A 1 95 ? 2.648 12.563 -6.393 1.00 98.06 95 GLU A O 1
ATOM 790 N N . MET A 1 96 ? 4.249 11.573 -7.611 1.00 98.25 96 MET A N 1
ATOM 791 C CA . MET A 1 96 ? 3.561 11.788 -8.893 1.00 98.25 96 MET A CA 1
ATOM 792 C C . MET A 1 96 ? 2.188 11.102 -8.942 1.00 98.25 96 MET A C 1
ATOM 794 O O . MET A 1 96 ? 1.221 11.671 -9.439 1.00 98.25 96 MET A O 1
ATOM 798 N N . ILE A 1 97 ? 2.077 9.885 -8.400 1.00 97.81 97 ILE A N 1
ATOM 799 C CA . ILE A 1 97 ? 0.802 9.157 -8.318 1.00 97.81 97 ILE A CA 1
ATOM 800 C C . ILE A 1 97 ? -0.196 9.888 -7.409 1.00 97.81 97 ILE A C 1
ATOM 802 O O . ILE A 1 97 ? -1.388 9.923 -7.714 1.00 97.81 97 ILE A O 1
ATOM 806 N N . GLN A 1 98 ? 0.271 10.460 -6.300 1.00 96.44 98 GLN A N 1
ATOM 807 C CA . GLN A 1 98 ? -0.551 11.245 -5.383 1.00 96.44 98 GLN A CA 1
ATOM 808 C C . GLN A 1 98 ? -1.058 12.525 -6.059 1.00 96.44 98 GLN A C 1
ATOM 810 O O . GLN A 1 98 ? -2.244 12.832 -5.946 1.00 96.44 98 GLN A O 1
ATOM 815 N N . GLU A 1 99 ? -0.190 13.242 -6.780 1.00 96.19 99 GLU A N 1
ATOM 816 C CA . GLU A 1 99 ? -0.554 14.418 -7.587 1.00 96.19 99 GLU A CA 1
ATOM 817 C C . GLU A 1 99 ? -1.616 14.088 -8.643 1.00 96.19 99 GLU A C 1
ATOM 819 O O . GLU A 1 99 ? -2.528 14.878 -8.875 1.00 96.19 99 GLU A O 1
ATOM 824 N N . ASP A 1 100 ? -1.529 12.896 -9.236 1.00 96.12 100 ASP A N 1
ATOM 825 C CA . ASP A 1 100 ? -2.469 12.400 -10.247 1.00 96.12 100 ASP A CA 1
ATOM 826 C C . ASP A 1 100 ? -3.788 11.885 -9.638 1.00 96.12 100 ASP A C 1
ATOM 828 O O . ASP A 1 100 ? -4.640 11.362 -10.358 1.00 96.12 100 ASP A O 1
ATOM 832 N N . GLY A 1 101 ? -3.972 12.001 -8.317 1.00 94.94 101 GLY A N 1
ATOM 833 C CA . GLY A 1 101 ? -5.163 11.531 -7.604 1.00 94.94 101 GLY A CA 1
ATOM 834 C C . GLY A 1 101 ? -5.243 10.008 -7.459 1.00 94.94 101 GLY A C 1
ATOM 835 O O . GLY A 1 101 ? -6.264 9.479 -7.021 1.00 94.94 101 GLY A O 1
ATOM 836 N N . GLY A 1 102 ? -4.171 9.278 -7.780 1.00 96.44 102 GLY A N 1
ATOM 837 C CA . GLY A 1 102 ? -4.149 7.815 -7.786 1.00 96.44 102 GLY A CA 1
ATOM 838 C C . GLY A 1 102 ? -4.373 7.172 -6.414 1.00 96.44 102 GLY A C 1
ATOM 839 O O . GLY A 1 102 ? -4.778 6.014 -6.350 1.00 96.44 102 GLY A O 1
ATOM 840 N N . LEU A 1 103 ? -4.152 7.914 -5.324 1.00 96.94 103 LEU A N 1
ATOM 841 C CA . LEU A 1 103 ? -4.381 7.467 -3.942 1.00 96.94 103 LEU A CA 1
ATOM 842 C C . LEU A 1 103 ? -5.556 8.181 -3.262 1.00 96.94 103 LEU A C 1
ATOM 844 O O . LEU A 1 103 ? -5.733 8.054 -2.051 1.00 96.94 103 LEU A O 1
ATOM 848 N N . ALA A 1 104 ? -6.352 8.946 -4.011 1.00 95.00 104 ALA A N 1
ATOM 849 C CA . ALA A 1 104 ? -7.484 9.660 -3.442 1.00 95.00 104 ALA A CA 1
ATOM 850 C C . ALA A 1 104 ? -8.553 8.681 -2.929 1.00 95.00 104 ALA A C 1
ATOM 852 O O . ALA A 1 104 ? -8.931 7.719 -3.605 1.00 95.00 104 ALA A O 1
ATOM 853 N N . VAL A 1 105 ? -9.060 8.954 -1.727 1.00 96.12 105 VAL A N 1
ATOM 854 C CA . VAL A 1 105 ? -10.271 8.316 -1.205 1.00 96.12 105 VAL A CA 1
ATOM 855 C C . VAL A 1 105 ? -11.476 9.020 -1.835 1.00 96.12 105 VAL A C 1
ATOM 857 O O . VAL A 1 105 ? -11.552 10.245 -1.703 1.00 96.12 105 VAL A O 1
ATOM 860 N N . PRO A 1 106 ? -12.411 8.296 -2.482 1.00 92.62 106 PRO A N 1
ATOM 861 C CA . PRO A 1 106 ? -13.632 8.896 -3.018 1.00 92.62 106 PRO A CA 1
ATOM 862 C C . PRO A 1 106 ? -14.396 9.712 -1.963 1.00 92.62 106 PRO A C 1
ATOM 864 O O . PRO A 1 106 ? -14.371 9.385 -0.773 1.00 92.62 106 PRO A O 1
ATOM 867 N N . GLU A 1 107 ? -15.063 10.790 -2.375 1.00 90.75 107 GLU A N 1
ATOM 868 C CA . GLU A 1 107 ? -15.731 11.722 -1.450 1.00 90.75 107 GLU A CA 1
ATOM 869 C C . GLU A 1 107 ? -16.815 11.031 -0.612 1.00 90.75 107 GLU A C 1
ATOM 871 O O . GLU A 1 107 ? -16.980 11.320 0.574 1.00 90.75 107 GLU A O 1
ATOM 876 N N . GLU A 1 108 ? -17.509 10.066 -1.207 1.00 91.88 108 GLU A N 1
ATOM 877 C CA . GLU A 1 108 ? -18.588 9.300 -0.593 1.00 91.88 108 GLU A CA 1
ATOM 878 C C . GL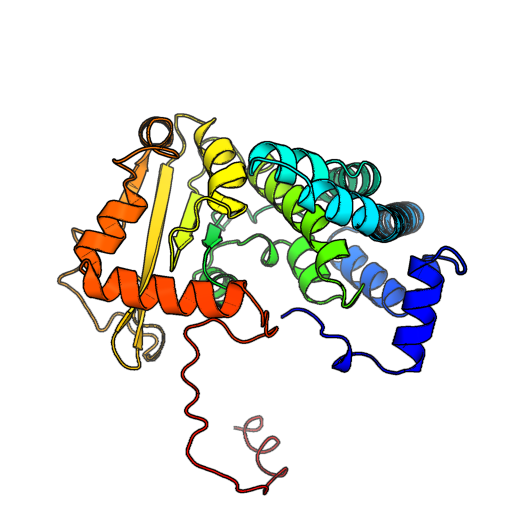U A 1 108 ? -18.116 8.165 0.328 1.00 91.88 108 GLU A C 1
ATOM 880 O O . GLU A 1 108 ? -18.940 7.542 0.997 1.00 91.88 108 GLU A O 1
ATOM 885 N N . GLN A 1 109 ? -16.810 7.884 0.372 1.00 94.44 109 GLN A N 1
ATOM 886 C CA . GLN A 1 109 ? -16.234 6.786 1.150 1.00 94.44 109 GLN A CA 1
ATOM 887 C C . GLN A 1 109 ? -15.313 7.300 2.247 1.00 94.44 109 GLN A C 1
ATOM 889 O O . GLN A 1 109 ? -14.597 8.276 2.068 1.00 94.44 109 GLN A O 1
ATOM 894 N N . GLU A 1 110 ? -15.260 6.602 3.376 1.00 93.88 110 GLU A N 1
ATOM 895 C CA . GLU A 1 110 ? -14.284 6.883 4.433 1.00 93.88 110 GLU A CA 1
ATOM 896 C C . GLU A 1 110 ? -13.053 5.976 4.273 1.00 93.88 110 GLU A C 1
ATOM 898 O O . GLU A 1 110 ? -13.158 4.821 3.841 1.00 93.88 110 GLU A O 1
ATOM 903 N N . LEU A 1 111 ? -11.873 6.502 4.620 1.00 96.12 111 LEU A N 1
ATOM 904 C CA . LEU A 1 111 ? -10.623 5.739 4.628 1.00 96.12 111 LEU A CA 1
ATOM 905 C C . LEU A 1 111 ? -10.725 4.565 5.605 1.00 96.12 111 LEU A C 1
ATOM 907 O O . LEU A 1 111 ? -11.159 4.736 6.746 1.00 96.12 111 LEU A O 1
ATOM 911 N N . ALA A 1 112 ? -10.250 3.395 5.186 1.00 94.31 112 ALA A N 1
ATOM 912 C CA . ALA A 1 112 ? -10.201 2.201 6.012 1.00 94.31 112 ALA A CA 1
ATOM 913 C C . ALA A 1 112 ? -8.849 1.490 5.925 1.00 94.31 112 ALA A C 1
ATOM 915 O O . ALA A 1 112 ? -8.426 1.037 4.869 1.00 94.31 112 ALA A O 1
ATOM 916 N N . LEU A 1 113 ? -8.186 1.328 7.060 1.00 92.81 113 LEU A N 1
ATOM 917 C CA . LEU A 1 113 ? -6.946 0.567 7.174 1.00 92.81 113 LEU A CA 1
ATOM 918 C C . LEU A 1 113 ? -7.225 -0.838 7.676 1.00 92.81 113 LEU A C 1
ATOM 920 O O . LEU A 1 113 ? -8.270 -1.094 8.285 1.00 92.81 113 LEU A O 1
ATOM 924 N N . TRP A 1 114 ? -6.281 -1.752 7.462 1.00 88.25 114 TRP A N 1
ATOM 925 C CA . TRP A 1 114 ? -6.434 -3.103 7.970 1.00 88.25 114 TRP A CA 1
ATOM 926 C C . TRP A 1 114 ? -5.132 -3.802 8.353 1.00 88.25 114 TRP A C 1
ATOM 928 O O . TRP A 1 114 ? -4.079 -3.570 7.771 1.00 88.25 114 TRP A O 1
ATOM 938 N N . SER A 1 115 ? -5.225 -4.719 9.321 1.00 80.31 115 SER A N 1
ATOM 939 C CA . SER A 1 115 ? -4.142 -5.640 9.686 1.00 80.31 115 SER A CA 1
ATOM 940 C C . SER A 1 115 ? -4.674 -7.045 9.984 1.00 80.31 115 SER A C 1
ATOM 942 O O . SER A 1 115 ? -5.750 -7.229 10.557 1.00 80.31 115 SER A O 1
ATOM 944 N N . GLY A 1 116 ? -3.931 -8.075 9.575 1.00 70.56 116 GLY A N 1
ATOM 945 C CA . GLY A 1 116 ? -4.339 -9.476 9.751 1.00 70.56 116 GLY A CA 1
ATOM 946 C C . GLY A 1 116 ? -4.892 -10.175 8.501 1.00 70.56 116 GLY A C 1
ATOM 947 O O . GLY A 1 116 ? -5.527 -11.225 8.616 1.00 70.56 116 GLY A O 1
ATOM 948 N N . GLY A 1 117 ? -4.622 -9.637 7.307 1.00 72.75 117 GLY A N 1
ATOM 949 C CA . GLY A 1 117 ? -4.712 -10.372 6.039 1.00 72.75 117 GLY A CA 1
ATOM 950 C C . GLY A 1 117 ? -5.600 -9.728 4.972 1.00 72.75 117 GLY A C 1
ATOM 951 O O . GLY A 1 117 ? -6.655 -9.173 5.266 1.00 72.75 117 GLY A O 1
ATOM 952 N N . TYR A 1 118 ? -5.190 -9.891 3.709 1.00 72.00 118 TYR A N 1
ATOM 953 C CA . TYR A 1 118 ? -5.765 -9.228 2.528 1.00 72.00 118 TYR A CA 1
ATOM 954 C C . TYR A 1 118 ? -7.279 -9.430 2.332 1.00 72.00 118 TYR A C 1
ATOM 956 O O . TYR A 1 118 ? -7.951 -8.583 1.752 1.00 72.00 118 TYR A O 1
ATOM 964 N N . ALA A 1 119 ? -7.857 -10.508 2.871 1.00 67.88 119 ALA A N 1
ATOM 965 C CA . ALA A 1 119 ? -9.307 -10.716 2.861 1.00 67.88 119 ALA A CA 1
ATOM 966 C C . ALA A 1 119 ? -10.095 -9.561 3.518 1.00 67.88 119 ALA A C 1
ATOM 968 O O . ALA A 1 119 ? -11.258 -9.354 3.173 1.00 67.88 119 ALA A O 1
ATOM 969 N N . LEU A 1 120 ? -9.475 -8.807 4.436 1.00 74.31 120 LEU A N 1
ATOM 970 C CA . LEU A 1 120 ? -10.068 -7.598 5.008 1.00 74.31 120 LEU A CA 1
ATOM 971 C C . LEU A 1 120 ? -10.251 -6.504 3.957 1.00 74.31 120 LEU A C 1
ATOM 973 O O . LEU A 1 120 ? -11.334 -5.941 3.895 1.00 74.31 120 LEU A O 1
ATOM 977 N N . SER A 1 121 ? -9.273 -6.275 3.076 1.00 79.94 121 SER A N 1
ATOM 978 C CA . SER A 1 121 ? -9.392 -5.285 1.997 1.00 79.94 121 SER A CA 1
ATOM 979 C C . SER A 1 121 ? -10.645 -5.527 1.142 1.00 79.94 121 SER A C 1
ATOM 981 O O . SER A 1 121 ? -11.455 -4.628 0.919 1.00 79.94 121 SER A O 1
ATOM 983 N N . LEU A 1 122 ? -10.895 -6.783 0.751 1.00 74.00 122 LEU A N 1
ATOM 984 C CA . LEU A 1 122 ? -12.094 -7.155 -0.013 1.00 74.00 122 LEU A CA 1
ATOM 985 C C . LEU A 1 122 ? -13.400 -6.954 0.771 1.00 74.00 122 LEU A C 1
ATOM 987 O O . LEU A 1 122 ? -14.413 -6.575 0.181 1.00 74.00 122 LEU A O 1
ATOM 991 N N . ALA A 1 123 ? -13.403 -7.242 2.074 1.00 71.75 123 ALA A N 1
ATOM 992 C CA . ALA A 1 123 ? -14.577 -7.054 2.925 1.00 71.75 123 ALA A CA 1
ATOM 993 C C . ALA A 1 123 ? -14.898 -5.563 3.112 1.00 71.75 123 ALA A C 1
ATOM 995 O O . ALA A 1 123 ? -16.038 -5.160 2.902 1.00 71.75 123 ALA A O 1
ATOM 996 N N . ILE A 1 124 ? -13.881 -4.750 3.398 1.00 80.50 124 ILE A N 1
ATOM 997 C CA . ILE A 1 124 ? -13.971 -3.295 3.574 1.00 80.50 124 ILE A CA 1
ATOM 998 C C . ILE A 1 124 ? -14.581 -2.633 2.336 1.00 80.50 124 ILE A C 1
ATOM 1000 O O . ILE A 1 124 ? -15.517 -1.844 2.456 1.00 80.50 124 ILE A O 1
ATOM 1004 N N . ARG A 1 125 ? -14.134 -3.021 1.133 1.00 80.31 125 ARG A N 1
ATOM 1005 C CA . ARG A 1 125 ? -14.713 -2.508 -0.122 1.00 80.31 125 ARG A CA 1
ATOM 1006 C C . ARG A 1 125 ? -16.202 -2.832 -0.248 1.00 80.31 125 ARG A C 1
ATOM 1008 O O . ARG A 1 125 ? -16.976 -1.996 -0.696 1.00 80.31 125 ARG A O 1
ATOM 1015 N N . LYS A 1 126 ? -16.629 -4.031 0.168 1.00 75.50 126 LYS A N 1
ATOM 1016 C CA . LYS A 1 126 ? -18.051 -4.425 0.154 1.00 75.50 126 LYS A CA 1
ATOM 1017 C C . LYS A 1 126 ? -18.896 -3.661 1.174 1.00 75.50 126 LYS A C 1
ATOM 1019 O O . LYS A 1 126 ? -20.102 -3.560 0.977 1.00 75.50 126 LYS A O 1
ATOM 1024 N N . MET A 1 127 ? -18.283 -3.146 2.236 1.00 77.75 127 MET A N 1
ATOM 1025 C CA . MET A 1 127 ? -18.944 -2.291 3.227 1.00 77.75 127 MET A CA 1
ATOM 1026 C C . MET A 1 127 ? -19.073 -0.832 2.773 1.00 77.75 127 MET A C 1
ATOM 1028 O O . MET A 1 127 ? -19.714 -0.050 3.464 1.00 77.75 127 MET A O 1
ATOM 1032 N N . GLY A 1 128 ? -18.478 -0.456 1.635 1.00 83.62 128 GLY A N 1
ATOM 1033 C CA . GLY A 1 128 ? -18.495 0.921 1.137 1.00 83.62 128 GLY A CA 1
ATOM 1034 C C . GLY A 1 128 ? -17.377 1.809 1.689 1.00 83.62 128 GLY A C 1
ATOM 1035 O O . GLY A 1 128 ? -17.447 3.024 1.547 1.00 83.62 128 GLY A O 1
ATOM 1036 N N . TYR A 1 129 ? -16.343 1.222 2.297 1.00 91.19 129 TYR A N 1
ATOM 1037 C CA . TYR A 1 129 ? -15.155 1.946 2.747 1.00 91.19 129 TYR A CA 1
ATOM 1038 C C . TYR A 1 129 ? -13.981 1.759 1.782 1.00 91.19 129 TYR A C 1
ATOM 1040 O O . TYR A 1 129 ? -13.920 0.775 1.037 1.00 91.19 129 TYR A O 1
ATOM 1048 N N . CYS A 1 130 ? -13.014 2.676 1.834 1.00 96.44 130 CYS A N 1
ATOM 1049 C CA . CYS A 1 130 ? -11.875 2.688 0.923 1.00 96.44 130 CYS A CA 1
ATOM 1050 C C . CYS A 1 130 ? -10.590 2.213 1.620 1.00 96.44 130 CYS A C 1
ATOM 1052 O O . CYS A 1 130 ? -10.001 2.981 2.385 1.00 96.44 130 CYS A O 1
ATOM 1054 N N . PRO A 1 131 ? -10.122 0.973 1.380 1.00 95.12 131 PRO A N 1
ATOM 1055 C CA . PRO A 1 131 ? -8.760 0.582 1.717 1.00 95.12 131 PRO A CA 1
ATOM 1056 C C . PRO A 1 131 ? -7.752 1.101 0.692 1.00 95.12 131 PRO A C 1
ATOM 1058 O O . PRO A 1 131 ? -8.140 1.569 -0.376 1.00 95.12 131 PRO A O 1
ATOM 1061 N N . LEU A 1 132 ? -6.451 0.962 0.972 1.00 95.38 132 LEU A N 1
ATOM 1062 C CA . LEU A 1 132 ? -5.397 1.341 0.024 1.00 95.38 132 LEU A CA 1
ATOM 1063 C C . LEU A 1 132 ? -5.611 0.682 -1.348 1.00 95.38 132 LEU A C 1
ATOM 1065 O O . LEU A 1 132 ? -5.589 1.363 -2.370 1.00 95.38 132 LEU A O 1
ATOM 1069 N N . GLU A 1 133 ? -5.918 -0.619 -1.390 1.00 92.00 133 GLU A N 1
ATOM 1070 C CA . GLU A 1 133 ? -6.221 -1.337 -2.642 1.00 92.00 133 GLU A CA 1
ATOM 1071 C C . GLU A 1 133 ? -7.589 -0.961 -3.250 1.00 92.00 133 GLU A C 1
ATOM 1073 O O . GLU A 1 133 ? -7.952 -1.408 -4.342 1.00 92.00 133 GLU A O 1
ATOM 1078 N N . GLY A 1 134 ? -8.370 -0.159 -2.524 1.00 92.00 134 GLY A N 1
ATOM 1079 C CA . GLY A 1 134 ? -9.599 0.490 -2.963 1.00 92.00 134 GLY A CA 1
ATOM 1080 C C . GLY A 1 134 ? -9.365 1.713 -3.842 1.00 92.00 134 GLY A C 1
ATOM 1081 O O . GLY A 1 134 ? -10.218 2.005 -4.679 1.00 92.00 134 GLY A O 1
ATOM 1082 N N . THR A 1 135 ? -8.214 2.373 -3.693 1.00 95.38 135 THR A N 1
ATOM 1083 C CA . THR A 1 135 ? -7.828 3.541 -4.499 1.00 95.38 135 THR A CA 1
ATOM 1084 C C . THR A 1 135 ? -7.571 3.161 -5.963 1.00 95.38 135 THR A C 1
ATOM 1086 O O . THR A 1 135 ? -7.261 1.995 -6.241 1.00 95.38 135 THR A O 1
ATOM 1089 N N . PRO A 1 136 ? -7.656 4.112 -6.915 1.00 94.81 136 PRO A N 1
ATOM 1090 C CA . PRO A 1 136 ? -7.391 3.826 -8.324 1.00 94.81 136 PRO A CA 1
ATOM 1091 C C . PRO A 1 136 ? -6.025 3.167 -8.568 1.00 94.81 136 PRO A C 1
ATOM 1093 O O . PRO A 1 136 ? -5.944 2.114 -9.205 1.00 94.81 136 PRO A O 1
ATOM 1096 N N . PHE A 1 137 ? -4.955 3.727 -7.998 1.00 95.81 137 PHE A N 1
ATOM 1097 C CA . PHE A 1 137 ? -3.607 3.193 -8.166 1.00 95.81 137 PHE A CA 1
ATOM 1098 C C . PHE A 1 137 ? -3.348 1.959 -7.300 1.00 95.81 137 PHE A C 1
ATOM 1100 O O . PHE A 1 137 ? -2.741 1.001 -7.777 1.00 95.81 137 PHE A O 1
ATOM 1107 N N . GLY A 1 138 ? -3.815 1.932 -6.049 1.00 92.69 138 GLY A N 1
ATOM 1108 C CA . GLY A 1 138 ? -3.650 0.754 -5.193 1.00 92.69 138 GLY A CA 1
ATOM 1109 C C . GLY A 1 138 ? -4.345 -0.479 -5.775 1.00 92.69 138 GLY A C 1
ATOM 1110 O O . GLY A 1 138 ? -3.778 -1.572 -5.769 1.00 92.69 138 GLY A O 1
ATOM 1111 N N . GLY A 1 139 ? -5.535 -0.298 -6.354 1.00 90.12 139 GLY A N 1
ATOM 1112 C CA . GLY A 1 139 ? -6.254 -1.344 -7.077 1.00 90.12 139 GLY A CA 1
ATOM 1113 C C . GLY A 1 139 ? -5.565 -1.767 -8.377 1.00 90.12 139 GLY A C 1
ATOM 1114 O O . GLY A 1 139 ? -5.551 -2.957 -8.695 1.00 90.12 139 GLY A O 1
ATOM 1115 N N . LEU A 1 140 ? -4.961 -0.830 -9.115 1.00 92.56 140 LEU A N 1
ATOM 1116 C CA . LEU A 1 140 ? -4.110 -1.143 -10.267 1.00 92.56 140 LEU A CA 1
ATOM 1117 C C . LEU A 1 140 ? -2.927 -2.019 -9.830 1.00 92.56 140 LEU A C 1
ATOM 1119 O O . LEU A 1 140 ? -2.729 -3.100 -10.384 1.00 92.56 140 LEU A O 1
ATOM 1123 N N . LEU A 1 141 ? -2.176 -1.599 -8.808 1.00 90.00 141 LEU A N 1
ATOM 1124 C CA . LEU A 1 141 ? -0.961 -2.287 -8.373 1.00 90.00 141 LEU A CA 1
ATOM 1125 C C . LEU A 1 141 ? -1.244 -3.692 -7.827 1.00 90.00 141 LEU A C 1
ATOM 1127 O O . LEU A 1 141 ? -0.503 -4.621 -8.134 1.00 90.00 141 LEU A O 1
ATOM 1131 N N . ASP A 1 142 ? -2.337 -3.876 -7.083 1.00 83.44 142 ASP A N 1
ATOM 1132 C CA . ASP A 1 142 ? -2.757 -5.187 -6.563 1.00 83.44 142 ASP A CA 1
ATOM 1133 C C . ASP A 1 142 ? -3.095 -6.203 -7.678 1.00 83.44 142 ASP A C 1
ATOM 1135 O O . ASP A 1 142 ? -3.096 -7.414 -7.453 1.00 83.44 142 ASP A O 1
ATOM 1139 N N . ASN A 1 143 ? -3.329 -5.725 -8.905 1.00 82.50 143 ASN A N 1
ATOM 1140 C CA . ASN A 1 143 ? -3.599 -6.548 -10.084 1.00 82.50 143 ASN A CA 1
ATOM 1141 C C . ASN A 1 143 ? -2.401 -6.705 -11.036 1.00 82.50 143 ASN A C 1
ATOM 1143 O O . ASN A 1 143 ? -2.512 -7.425 -12.040 1.00 82.50 143 ASN A O 1
ATOM 1147 N N . LEU A 1 144 ? -1.269 -6.054 -10.757 1.00 87.25 144 LEU A N 1
ATOM 1148 C CA . LEU A 1 144 ? -0.062 -6.150 -11.571 1.00 87.25 144 LEU A CA 1
ATOM 1149 C C . LEU A 1 144 ? 0.932 -7.148 -10.989 1.00 87.25 144 LEU A C 1
ATOM 1151 O O . LEU A 1 144 ? 1.214 -7.167 -9.795 1.00 87.25 144 LEU A O 1
ATOM 1155 N N . LYS A 1 145 ? 1.529 -7.949 -11.872 1.00 87.88 145 LYS A N 1
ATOM 1156 C CA . LYS A 1 145 ? 2.601 -8.875 -11.512 1.00 87.88 145 LYS A CA 1
ATOM 1157 C C . LYS A 1 145 ? 3.950 -8.275 -11.907 1.00 87.88 145 LYS A C 1
ATOM 1159 O O . LYS A 1 145 ? 4.501 -8.602 -12.954 1.00 87.88 145 LYS A O 1
ATOM 1164 N N . VAL A 1 146 ? 4.450 -7.337 -11.103 1.00 91.12 146 VAL A N 1
ATOM 1165 C CA . VAL A 1 146 ? 5.735 -6.667 -11.386 1.00 91.12 146 VAL A CA 1
ATOM 1166 C C . VAL A 1 146 ? 6.924 -7.532 -10.960 1.00 91.12 146 VAL A C 1
ATOM 1168 O O . VAL A 1 146 ? 7.957 -7.565 -11.618 1.00 91.12 146 VAL A O 1
ATOM 1171 N N . THR A 1 147 ? 6.777 -8.281 -9.871 1.00 88.94 147 THR A N 1
ATOM 1172 C CA . THR A 1 147 ? 7.780 -9.227 -9.375 1.00 88.94 147 THR A CA 1
ATOM 1173 C C . THR A 1 147 ? 7.098 -10.326 -8.553 1.00 88.94 147 THR A C 1
ATOM 1175 O O . THR A 1 147 ? 5.911 -10.236 -8.246 1.00 88.94 147 THR A O 1
ATOM 1178 N N . TRP A 1 148 ? 7.835 -11.383 -8.213 1.00 85.06 148 TRP A N 1
ATOM 1179 C CA . TRP A 1 148 ? 7.437 -12.408 -7.236 1.00 85.06 148 TRP A CA 1
ATOM 1180 C C . TRP A 1 148 ? 8.192 -12.270 -5.905 1.00 85.06 148 TRP A C 1
ATOM 1182 O O . TRP A 1 148 ? 7.942 -13.021 -4.960 1.00 85.06 148 TRP A O 1
ATOM 1192 N N . GLU A 1 149 ? 9.155 -11.349 -5.817 1.00 83.38 149 GLU A N 1
ATOM 1193 C CA . GLU A 1 149 ? 10.011 -11.184 -4.646 1.00 83.38 149 GLU A CA 1
ATOM 1194 C C . GLU A 1 149 ? 9.425 -10.147 -3.688 1.00 83.38 149 GLU A C 1
ATOM 1196 O O . GLU A 1 149 ? 9.595 -8.942 -3.870 1.00 83.38 149 GLU A O 1
ATOM 1201 N N . TRP A 1 150 ? 8.795 -10.604 -2.603 1.00 81.31 150 TRP A N 1
ATOM 1202 C CA . TRP A 1 150 ? 8.207 -9.706 -1.600 1.00 81.31 150 TRP A CA 1
ATOM 1203 C C . TRP A 1 150 ? 9.201 -8.673 -1.047 1.00 81.31 150 TRP A C 1
ATOM 1205 O O . TRP A 1 150 ? 8.836 -7.516 -0.836 1.00 81.31 150 TRP A O 1
ATOM 1215 N N . LYS A 1 151 ? 10.477 -9.055 -0.889 1.00 82.94 151 LYS A N 1
ATOM 1216 C CA . LYS A 1 151 ? 11.556 -8.147 -0.466 1.00 82.94 151 LYS A CA 1
ATOM 1217 C C . LYS A 1 151 ? 11.680 -6.902 -1.352 1.00 82.94 151 LYS A C 1
ATOM 1219 O O . LYS A 1 151 ? 12.084 -5.857 -0.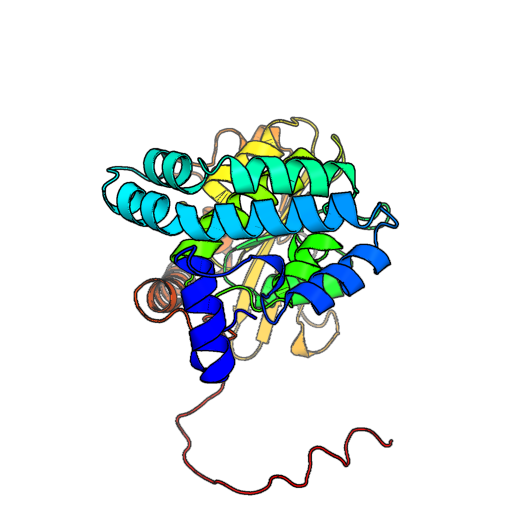854 1.00 82.94 151 LYS A O 1
ATOM 1224 N N . ARG A 1 152 ? 11.321 -6.995 -2.637 1.00 88.12 152 ARG A N 1
ATOM 1225 C CA . ARG A 1 152 ? 11.345 -5.868 -3.578 1.00 88.12 152 ARG A CA 1
ATOM 1226 C C . ARG A 1 152 ? 10.081 -5.015 -3.525 1.00 88.12 152 ARG A C 1
ATOM 1228 O O . ARG A 1 152 ? 10.127 -3.858 -3.919 1.00 88.12 152 ARG A O 1
ATOM 1235 N N . GLU A 1 153 ? 8.965 -5.557 -3.043 1.00 84.81 153 GLU A N 1
ATOM 1236 C CA . GLU A 1 153 ? 7.692 -4.833 -3.003 1.00 84.81 153 GLU A CA 1
ATOM 1237 C C . GLU A 1 153 ? 7.412 -4.146 -1.668 1.00 84.81 153 GLU A C 1
ATOM 1239 O O . GLU A 1 153 ? 6.749 -3.112 -1.657 1.00 84.81 153 GLU A O 1
ATOM 1244 N N . GLY A 1 154 ? 7.864 -4.721 -0.548 1.00 83.88 154 GLY A N 1
ATOM 1245 C CA . GLY A 1 154 ? 7.463 -4.274 0.791 1.00 83.88 154 GLY A CA 1
ATOM 1246 C C . GLY A 1 154 ? 7.653 -2.771 1.013 1.00 83.88 154 GLY A C 1
ATOM 1247 O O . GLY A 1 154 ? 6.741 -2.103 1.487 1.00 83.88 154 GLY A O 1
ATOM 1248 N N . GLY A 1 155 ? 8.790 -2.220 0.572 1.00 87.25 155 GLY A N 1
ATOM 1249 C CA . GLY A 1 155 ? 9.066 -0.784 0.676 1.00 87.25 155 GLY A CA 1
ATOM 1250 C C . GLY A 1 155 ? 8.101 0.099 -0.114 1.00 87.25 155 GLY A C 1
ATOM 1251 O O . GLY A 1 155 ? 7.672 1.127 0.402 1.00 87.25 155 GLY A O 1
ATOM 1252 N N . LEU A 1 156 ? 7.685 -0.314 -1.316 1.00 93.31 156 LEU A N 1
ATOM 1253 C CA . LEU A 1 156 ? 6.690 0.428 -2.096 1.00 93.31 156 LEU A CA 1
ATOM 1254 C C . LEU A 1 156 ? 5.344 0.475 -1.369 1.00 93.31 156 LEU A C 1
ATOM 1256 O O . LEU A 1 156 ? 4.745 1.540 -1.265 1.00 93.31 156 LEU A O 1
ATOM 1260 N N . TRP A 1 157 ? 4.882 -0.660 -0.839 1.00 91.62 157 TRP A N 1
ATOM 1261 C CA . TRP A 1 157 ? 3.609 -0.725 -0.115 1.00 91.62 157 TRP A CA 1
ATOM 1262 C C . TRP A 1 157 ? 3.616 0.134 1.150 1.00 91.62 157 TRP A C 1
ATOM 1264 O O . TRP A 1 157 ? 2.626 0.808 1.420 1.00 91.62 157 TRP A O 1
ATOM 1274 N N . ASN A 1 158 ? 4.737 0.187 1.871 1.00 90.38 158 ASN A N 1
ATOM 1275 C CA . ASN A 1 158 ? 4.887 1.086 3.013 1.00 90.38 158 ASN A CA 1
ATOM 1276 C C . ASN A 1 158 ? 4.817 2.560 2.586 1.00 90.38 158 ASN A C 1
ATOM 1278 O O . ASN A 1 158 ? 4.120 3.351 3.216 1.00 90.38 158 ASN A O 1
ATOM 1282 N N . ILE A 1 159 ? 5.506 2.943 1.505 1.00 94.56 159 ILE A N 1
ATOM 1283 C CA . ILE A 1 159 ? 5.499 4.327 1.003 1.00 94.56 159 ILE A CA 1
ATOM 1284 C C . ILE A 1 159 ? 4.093 4.723 0.520 1.00 94.56 159 ILE A C 1
ATOM 1286 O O . ILE A 1 159 ? 3.609 5.796 0.876 1.00 94.56 159 ILE A O 1
ATOM 1290 N N . LEU A 1 160 ? 3.408 3.842 -0.219 1.00 95.94 160 LEU A N 1
ATOM 1291 C CA . LEU A 1 160 ? 2.019 4.035 -0.657 1.00 95.94 160 LEU A CA 1
ATOM 1292 C C . LEU A 1 160 ? 1.060 4.196 0.523 1.00 95.94 160 LEU A C 1
ATOM 1294 O O . LEU A 1 160 ? 0.234 5.101 0.520 1.00 95.94 160 LEU A O 1
ATOM 1298 N N . SER A 1 161 ? 1.189 3.344 1.538 1.00 94.69 161 SER A N 1
ATOM 1299 C CA . SER A 1 161 ? 0.408 3.409 2.773 1.00 94.69 161 SER A CA 1
ATOM 1300 C C . SER A 1 161 ? 0.576 4.760 3.484 1.00 94.69 161 SER A C 1
ATOM 1302 O O . SER A 1 161 ? -0.408 5.402 3.858 1.00 94.69 161 SER A O 1
ATOM 1304 N N . GLY A 1 162 ? 1.814 5.253 3.588 1.00 94.00 162 GLY A N 1
ATOM 1305 C CA . GLY A 1 162 ? 2.102 6.569 4.160 1.00 94.00 162 GLY A CA 1
ATOM 1306 C C . GLY A 1 162 ? 1.475 7.705 3.355 1.00 94.00 162 GLY A C 1
ATOM 1307 O O . GLY A 1 162 ? 0.829 8.577 3.932 1.00 94.00 162 GLY A O 1
ATOM 1308 N N . ALA A 1 163 ? 1.611 7.679 2.028 1.00 96.31 163 ALA A N 1
ATOM 1309 C CA . ALA A 1 163 ? 1.009 8.684 1.152 1.00 96.31 163 ALA A CA 1
ATOM 1310 C C . ALA A 1 163 ? -0.528 8.660 1.207 1.00 96.31 163 ALA A C 1
ATOM 1312 O O . ALA A 1 163 ? -1.153 9.709 1.334 1.00 96.31 163 ALA A O 1
ATOM 1313 N N . PHE A 1 164 ? -1.132 7.471 1.224 1.00 97.00 164 PHE A N 1
ATOM 1314 C CA . PHE A 1 164 ? -2.576 7.276 1.342 1.00 97.00 164 PHE A CA 1
ATOM 1315 C C . PHE A 1 164 ? -3.150 7.876 2.630 1.00 97.00 164 PHE A C 1
ATOM 1317 O O . PHE A 1 164 ? -4.121 8.630 2.592 1.00 97.00 164 PHE A O 1
ATOM 1324 N N . VAL A 1 165 ? -2.516 7.606 3.774 1.00 95.81 165 VAL A N 1
ATOM 1325 C CA . VAL A 1 165 ? -2.926 8.180 5.064 1.00 95.81 165 VAL A CA 1
ATOM 1326 C C . VAL A 1 165 ? -2.630 9.678 5.133 1.00 95.81 165 VAL A C 1
ATOM 1328 O O . VAL A 1 165 ? -3.451 10.450 5.631 1.00 95.81 165 VAL A O 1
ATOM 1331 N N . GLY A 1 166 ? -1.464 10.101 4.641 1.00 94.62 166 GLY A N 1
ATOM 1332 C CA . GLY A 1 166 ? -1.022 11.496 4.659 1.00 94.62 166 GLY A CA 1
ATOM 1333 C C . GLY A 1 166 ? -1.846 12.411 3.752 1.00 94.62 166 GLY A C 1
ATOM 1334 O O . GLY A 1 166 ? -2.035 13.581 4.081 1.00 94.62 166 GLY A O 1
ATOM 1335 N N . GLY A 1 167 ? -2.367 11.878 2.646 1.00 93.69 167 GLY A N 1
ATOM 1336 C CA . GLY A 1 167 ? -3.254 12.578 1.719 1.00 93.69 167 GLY A CA 1
ATOM 1337 C C . GLY A 1 167 ? -4.721 12.611 2.155 1.00 93.69 167 GLY A C 1
ATOM 1338 O O . GLY A 1 167 ? -5.521 13.294 1.519 1.00 93.69 167 GLY A O 1
ATOM 1339 N N . TYR A 1 168 ? -5.100 11.897 3.221 1.00 94.94 168 TYR A N 1
ATOM 1340 C CA . TYR A 1 168 ? -6.484 11.867 3.685 1.00 94.94 168 TYR A CA 1
ATOM 1341 C C . TYR A 1 168 ? -6.860 13.141 4.449 1.00 94.94 168 TYR A C 1
ATOM 1343 O O . TYR A 1 168 ? -6.209 13.519 5.430 1.00 94.94 168 TYR A O 1
ATOM 1351 N N . GLU A 1 169 ? -7.946 13.783 4.017 1.00 92.12 169 GLU A N 1
ATOM 1352 C CA . GLU A 1 169 ? -8.399 15.079 4.525 1.00 92.12 169 GLU A CA 1
ATOM 1353 C C . GLU A 1 169 ? -8.589 15.085 6.052 1.00 92.12 169 GLU A C 1
ATOM 1355 O O . GLU A 1 169 ? -9.127 14.150 6.660 1.00 92.12 169 GLU A O 1
ATOM 1360 N N . LYS A 1 170 ? -8.127 16.164 6.692 1.00 89.69 170 LYS A N 1
ATOM 1361 C CA . LYS A 1 170 ? -8.248 16.363 8.142 1.00 89.69 170 LYS A CA 1
ATOM 1362 C C . LYS A 1 170 ? -9.713 16.465 8.570 1.00 89.69 170 LYS A C 1
ATOM 1364 O O . LYS A 1 170 ? -10.562 16.926 7.818 1.00 89.69 170 LYS A O 1
ATOM 1369 N N . GLY A 1 171 ? -10.019 16.024 9.782 1.00 83.06 171 GLY A N 1
ATOM 1370 C CA . GLY A 1 171 ? -11.369 16.011 10.349 1.00 83.06 171 GLY A CA 1
ATOM 1371 C C . GLY A 1 171 ? -12.277 14.898 9.815 1.00 83.06 171 GLY A C 1
ATOM 1372 O O . GLY A 1 171 ? -13.208 14.506 10.518 1.00 83.06 171 GLY A O 1
ATOM 1373 N N . ARG A 1 172 ? -12.000 14.321 8.634 1.00 88.25 172 ARG A N 1
ATOM 1374 C CA . ARG A 1 172 ? -12.737 13.146 8.143 1.00 88.25 172 ARG A CA 1
ATOM 1375 C C . ARG A 1 172 ? -12.445 11.924 9.005 1.00 88.25 172 ARG A C 1
ATOM 1377 O O . ARG A 1 172 ? -11.301 11.680 9.397 1.00 88.25 172 ARG A O 1
ATOM 1384 N N . ARG A 1 173 ? -13.489 11.138 9.266 1.00 88.88 173 ARG A N 1
ATOM 1385 C CA . ARG A 1 173 ? -13.422 9.887 10.026 1.00 88.8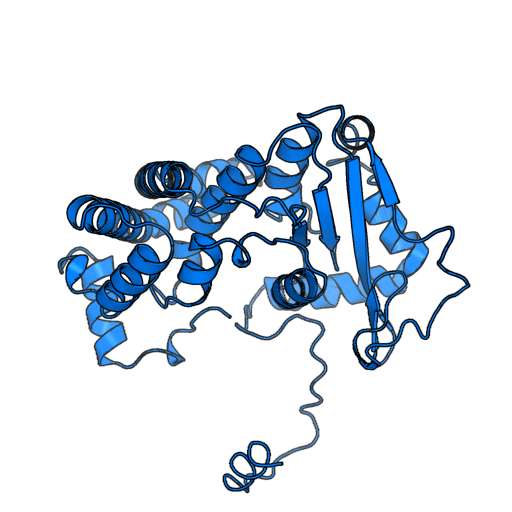8 173 ARG A CA 1
ATOM 1386 C C . ARG A 1 173 ? -12.577 8.844 9.293 1.00 88.88 173 ARG A C 1
ATOM 1388 O O . ARG A 1 173 ? -12.583 8.795 8.066 1.00 88.88 173 ARG A O 1
ATOM 1395 N N . ALA A 1 174 ? -11.874 8.004 10.047 1.00 89.38 174 ALA A N 1
ATOM 1396 C CA . ALA A 1 174 ? -11.124 6.864 9.525 1.00 89.38 174 ALA A CA 1
ATOM 1397 C C . ALA A 1 174 ? -11.523 5.568 10.240 1.00 89.38 174 ALA A C 1
ATOM 1399 O O . ALA A 1 174 ? -11.903 5.586 11.412 1.00 89.38 174 ALA A O 1
ATOM 1400 N N . HIS A 1 175 ? -11.416 4.445 9.538 1.00 90.31 175 HIS A N 1
ATOM 1401 C CA . HIS A 1 175 ? -11.759 3.115 10.030 1.00 90.31 175 HIS A CA 1
ATOM 1402 C C . HIS A 1 175 ? -10.506 2.237 10.108 1.00 90.31 175 HIS A C 1
ATOM 1404 O O . HIS A 1 175 ? -9.627 2.327 9.255 1.00 90.31 175 HIS A O 1
ATOM 1410 N N . ILE A 1 176 ? -10.411 1.372 11.115 1.00 87.06 176 ILE A N 1
ATOM 1411 C CA . ILE A 1 176 ? -9.311 0.410 11.258 1.00 87.06 176 ILE A CA 1
ATOM 1412 C C . ILE A 1 176 ? -9.896 -0.967 11.532 1.00 87.06 176 ILE A C 1
ATOM 1414 O O . ILE A 1 176 ? -10.507 -1.179 12.574 1.00 87.06 176 ILE A O 1
ATOM 1418 N N . TYR A 1 177 ? -9.663 -1.913 10.630 1.00 83.31 177 TYR A N 1
ATOM 1419 C CA . TYR A 1 177 ? -10.128 -3.293 10.738 1.00 83.31 177 TYR A CA 1
ATOM 1420 C C . TYR A 1 177 ? -8.970 -4.216 11.090 1.00 83.31 177 TYR A C 1
ATOM 1422 O O . TYR A 1 177 ? -7.964 -4.258 10.387 1.00 83.31 177 TYR A O 1
ATOM 1430 N N . PHE A 1 178 ? -9.080 -5.001 12.153 1.00 76.19 178 PHE A N 1
ATOM 1431 C CA . PHE A 1 178 ? -7.938 -5.798 12.597 1.00 76.19 178 PHE A CA 1
ATOM 1432 C C . PHE A 1 178 ? -8.353 -7.148 13.162 1.00 76.19 178 PHE A C 1
ATOM 1434 O O . PHE A 1 178 ? -9.317 -7.261 13.913 1.00 76.19 178 PHE A O 1
ATOM 1441 N N . ARG A 1 179 ? -7.608 -8.193 12.784 1.00 72.19 179 ARG A N 1
ATOM 1442 C CA . ARG A 1 179 ? -7.779 -9.565 13.312 1.00 72.19 179 ARG A CA 1
ATOM 1443 C C . ARG A 1 179 ? -6.754 -9.933 14.377 1.00 72.19 179 ARG A C 1
ATOM 1445 O O . ARG A 1 179 ? -6.923 -10.899 15.113 1.00 72.19 179 ARG A O 1
ATOM 1452 N N . THR A 1 180 ? -5.659 -9.189 14.413 1.00 68.00 180 THR A N 1
ATOM 1453 C CA . THR A 1 180 ? -4.533 -9.389 15.317 1.00 68.00 180 THR A CA 1
ATOM 1454 C C . THR A 1 180 ? -3.910 -8.036 15.610 1.00 68.00 180 THR A C 1
ATOM 1456 O O . THR A 1 180 ? -3.973 -7.131 14.777 1.00 68.00 180 THR A O 1
ATOM 1459 N N . VAL A 1 181 ? -3.276 -7.918 16.772 1.00 71.69 181 VAL A N 1
ATOM 1460 C CA . VAL A 1 181 ? -2.356 -6.817 17.047 1.00 71.69 181 VAL A CA 1
ATOM 1461 C C . VAL A 1 181 ? -0.965 -7.307 16.682 1.00 71.69 181 VAL A C 1
ATOM 1463 O O . VAL A 1 181 ? -0.452 -8.265 17.260 1.00 71.69 181 VAL A O 1
ATOM 1466 N N . ASP A 1 182 ? -0.396 -6.687 15.660 1.00 72.38 182 ASP A N 1
ATOM 1467 C CA . ASP A 1 182 ? 0.980 -6.896 15.238 1.00 72.38 182 ASP A CA 1
ATOM 1468 C C . ASP A 1 182 ? 1.683 -5.554 15.328 1.00 72.38 182 ASP A C 1
ATOM 1470 O O . ASP A 1 182 ? 1.646 -4.778 14.376 1.00 72.38 182 ASP A O 1
ATOM 1474 N N . GLU A 1 183 ? 2.287 -5.283 16.482 1.00 69.00 183 GLU A N 1
ATOM 1475 C CA . GLU A 1 183 ? 2.947 -4.008 16.779 1.00 69.00 183 GLU A CA 1
ATOM 1476 C C . GLU A 1 183 ? 4.003 -3.634 15.737 1.00 69.00 183 GLU A C 1
ATOM 1478 O O . GLU A 1 183 ? 4.288 -2.460 15.584 1.00 69.00 183 GLU A O 1
ATOM 1483 N N . MET A 1 184 ? 4.521 -4.603 14.973 1.00 70.12 184 MET A N 1
ATOM 1484 C CA . MET A 1 184 ? 5.508 -4.370 13.921 1.00 70.12 184 MET A CA 1
ATOM 1485 C C . MET A 1 184 ? 4.905 -4.148 12.526 1.00 70.12 184 MET A C 1
ATOM 1487 O O . MET A 1 184 ? 5.646 -4.004 11.553 1.00 70.12 184 MET A O 1
ATOM 1491 N N . SER A 1 185 ? 3.581 -4.211 12.380 1.00 76.00 185 SER A N 1
ATOM 1492 C CA . SER A 1 185 ? 2.925 -3.992 11.089 1.00 76.00 185 SER A CA 1
ATOM 1493 C C . SER A 1 185 ? 2.900 -2.509 10.719 1.00 76.00 185 SER A C 1
ATOM 1495 O O . SER A 1 185 ? 2.878 -1.635 11.585 1.00 76.00 185 SER A O 1
ATOM 1497 N N . VAL A 1 186 ? 2.842 -2.234 9.413 1.00 81.38 186 VAL A N 1
ATOM 1498 C CA . VAL A 1 186 ? 2.758 -0.873 8.847 1.00 81.38 186 VAL A CA 1
ATOM 1499 C C . VAL A 1 186 ? 1.626 -0.067 9.489 1.00 81.38 186 VAL A C 1
ATOM 1501 O O . VAL A 1 186 ? 1.799 1.117 9.772 1.00 81.38 186 VAL A O 1
ATOM 1504 N N . LEU A 1 187 ? 0.511 -0.733 9.812 1.00 84.94 187 LEU A N 1
ATOM 1505 C CA . LEU A 1 187 ? -0.612 -0.133 10.521 1.00 84.94 187 LEU A CA 1
ATOM 1506 C C . LEU A 1 187 ? -0.197 0.543 11.828 1.00 84.94 187 LEU A C 1
ATOM 1508 O O . LEU A 1 187 ? -0.561 1.691 12.060 1.00 84.94 187 LEU A O 1
ATOM 1512 N N . TYR A 1 188 ? 0.529 -0.155 12.699 1.00 77.38 188 TYR A N 1
ATOM 1513 C CA . TYR A 1 188 ? 0.822 0.359 14.039 1.00 77.38 188 TYR A CA 1
ATOM 1514 C C . TYR A 1 188 ? 2.070 1.239 14.077 1.00 77.38 188 TYR A C 1
ATOM 1516 O O . TYR A 1 188 ? 2.102 2.187 14.853 1.00 77.38 188 TYR A O 1
ATOM 1524 N N . GLU A 1 189 ? 3.058 0.974 13.225 1.00 77.88 189 GLU A N 1
ATOM 1525 C CA . GLU A 1 189 ? 4.322 1.728 13.218 1.00 77.88 189 GLU A CA 1
ATOM 1526 C C . GLU A 1 189 ? 4.259 3.005 12.380 1.00 77.88 189 GLU A C 1
ATOM 1528 O O . GLU A 1 189 ? 5.012 3.946 12.617 1.00 77.88 189 GLU A O 1
ATOM 1533 N N . GLN A 1 190 ? 3.369 3.056 11.387 1.00 84.00 190 GLN A N 1
ATOM 1534 C CA . GLN A 1 190 ? 3.331 4.154 10.427 1.00 84.00 190 GLN A CA 1
ATOM 1535 C C . GLN A 1 190 ? 1.937 4.772 10.314 1.00 84.00 190 GLN A C 1
ATOM 1537 O O . GLN A 1 190 ? 1.761 5.955 10.602 1.00 84.00 190 GLN A O 1
ATOM 1542 N N . GLU A 1 191 ? 0.928 3.990 9.928 1.00 88.81 191 GLU A N 1
ATOM 1543 C CA . GLU A 1 191 ? -0.385 4.535 9.560 1.00 88.81 191 GLU A CA 1
ATOM 1544 C C . GLU A 1 191 ? -1.137 5.138 10.751 1.00 88.81 191 GLU A C 1
ATOM 1546 O O . GLU A 1 191 ? -1.612 6.272 10.685 1.00 88.81 191 GLU A O 1
ATOM 1551 N N . LEU A 1 192 ? -1.239 4.402 11.859 1.00 86.06 192 LEU A N 1
ATOM 1552 C CA . LEU A 1 192 ? -1.935 4.848 13.061 1.00 86.06 192 LEU A CA 1
ATOM 1553 C C . LEU A 1 192 ? -1.242 6.069 13.695 1.00 86.06 192 LEU A C 1
ATOM 1555 O O . LEU A 1 192 ? -1.940 7.055 13.950 1.00 86.06 192 LEU A O 1
ATOM 1559 N N . PRO A 1 193 ? 0.094 6.094 13.890 1.00 85.56 193 PRO A N 1
ATOM 1560 C CA . PRO A 1 193 ? 0.793 7.303 14.310 1.00 85.56 193 PRO A CA 1
ATOM 1561 C C . PRO A 1 193 ? 0.461 8.514 13.434 1.00 85.56 193 PRO A C 1
ATOM 1563 O O . PRO A 1 193 ? 0.130 9.570 13.972 1.00 85.56 193 PRO A O 1
ATOM 1566 N N . MET A 1 194 ? 0.450 8.363 12.105 1.00 89.44 194 MET A N 1
ATOM 1567 C CA . MET A 1 194 ? 0.093 9.442 11.177 1.00 89.44 194 MET A CA 1
ATOM 1568 C C . MET A 1 194 ? -1.367 9.887 11.321 1.00 89.44 194 MET A C 1
ATOM 1570 O O . MET A 1 194 ? -1.628 11.086 11.436 1.00 89.44 194 MET A O 1
ATOM 1574 N N . LEU A 1 195 ? -2.320 8.950 11.384 1.00 86.06 195 LEU A N 1
ATOM 1575 C CA . LEU A 1 195 ? -3.738 9.267 11.586 1.00 86.06 195 LEU A CA 1
ATOM 1576 C C . LEU A 1 195 ? -3.966 10.061 12.874 1.00 86.06 195 LEU A C 1
ATOM 1578 O O . LEU A 1 195 ? -4.796 10.971 12.888 1.00 86.06 195 LEU A O 1
ATOM 1582 N N . THR A 1 196 ? -3.226 9.741 13.939 1.00 84.19 196 THR A N 1
ATOM 1583 C CA . THR A 1 196 ? -3.402 10.388 15.245 1.00 84.19 196 THR A CA 1
ATOM 1584 C C . THR A 1 196 ? -2.826 11.803 15.326 1.00 84.19 196 THR A C 1
ATOM 1586 O O . THR A 1 196 ? -3.154 12.529 16.270 1.00 84.19 196 THR A O 1
ATOM 1589 N N . GLN A 1 197 ? -2.030 12.255 14.347 1.00 85.62 197 GLN A N 1
ATOM 1590 C CA . GLN A 1 197 ? -1.507 13.632 14.294 1.00 85.62 197 GLN A CA 1
ATOM 1591 C C . GLN A 1 197 ? -2.612 14.685 14.120 1.00 85.62 197 GLN A C 1
ATOM 1593 O O . GLN A 1 197 ? -2.456 15.826 14.565 1.00 85.62 197 GLN A O 1
ATOM 1598 N N . ASP A 1 198 ? -3.758 14.298 13.565 1.00 82.56 198 ASP A N 1
ATOM 1599 C CA . ASP A 1 198 ? -4.961 15.123 13.510 1.00 82.56 198 ASP A CA 1
ATOM 1600 C C . ASP A 1 198 ? -5.823 14.904 14.761 1.00 82.56 198 ASP A C 1
ATOM 1602 O O . ASP A 1 198 ? -6.566 13.935 14.849 1.00 82.56 198 ASP A O 1
ATOM 1606 N N . ALA A 1 199 ? -5.712 15.789 15.757 1.00 74.25 199 ALA A N 1
ATOM 1607 C CA . ALA A 1 199 ? -6.305 15.586 17.085 1.00 74.25 199 ALA A CA 1
ATOM 1608 C C . ALA A 1 199 ? -7.839 15.480 17.082 1.00 74.25 199 ALA A C 1
ATOM 1610 O O . ALA A 1 199 ? -8.390 14.871 17.996 1.00 74.25 199 ALA A O 1
ATOM 1611 N N . GLY A 1 200 ? -8.507 16.085 16.093 1.00 71.75 200 GLY A N 1
ATOM 1612 C CA . GLY A 1 200 ? -9.968 16.114 15.986 1.00 71.75 200 GLY A CA 1
ATOM 1613 C C . GLY A 1 200 ? -10.556 14.966 15.167 1.00 71.75 200 GLY A C 1
ATOM 1614 O O . GLY A 1 200 ? -11.776 14.856 15.062 1.00 71.75 200 GLY A O 1
ATOM 1615 N N . ARG A 1 201 ? -9.714 14.115 14.571 1.00 85.25 201 ARG A N 1
ATOM 1616 C CA . ARG A 1 201 ? -10.170 12.986 13.762 1.00 85.25 201 ARG A CA 1
ATOM 1617 C C . ARG A 1 201 ? -10.818 11.917 14.638 1.00 85.25 201 ARG A C 1
ATOM 1619 O O . ARG A 1 201 ? -10.237 11.479 15.631 1.00 85.25 201 ARG A O 1
ATOM 1626 N N . VAL A 1 202 ? -11.988 11.443 14.214 1.00 84.19 202 VAL A N 1
ATOM 1627 C CA . VAL A 1 202 ? -12.624 10.247 14.780 1.00 84.19 202 VAL A CA 1
ATOM 1628 C C . VAL A 1 202 ? -12.039 9.010 14.108 1.00 84.19 202 VAL A C 1
ATOM 1630 O O . VAL A 1 202 ? -12.078 8.887 12.882 1.00 84.19 202 VAL A O 1
ATOM 1633 N N . ILE A 1 203 ? -11.515 8.090 14.910 1.00 83.25 203 ILE A N 1
ATOM 1634 C CA . ILE A 1 203 ? -10.985 6.805 14.459 1.00 83.25 203 ILE A CA 1
ATOM 1635 C C . ILE A 1 203 ? -11.887 5.707 15.010 1.00 83.25 203 ILE A C 1
ATOM 1637 O O . ILE A 1 203 ? -12.038 5.561 16.223 1.00 83.25 203 ILE A O 1
ATOM 1641 N N . VAL A 1 204 ? -12.491 4.940 14.108 1.00 83.50 204 VAL A N 1
ATOM 1642 C CA . VAL A 1 204 ? -13.386 3.835 14.443 1.00 83.50 204 VAL A CA 1
ATOM 1643 C C . VAL A 1 204 ? -12.645 2.520 14.260 1.00 83.50 204 VAL A C 1
ATOM 1645 O O . VAL A 1 204 ? -12.157 2.218 13.172 1.00 83.50 204 VAL A O 1
ATOM 1648 N N . MET A 1 205 ? -12.544 1.735 15.326 1.00 77.75 205 MET A N 1
ATOM 1649 C CA . MET A 1 205 ? -11.787 0.487 15.334 1.00 77.75 205 MET A CA 1
ATOM 1650 C C . MET A 1 205 ? -12.728 -0.721 15.365 1.00 77.75 205 MET A C 1
ATOM 1652 O O . MET A 1 205 ? -13.604 -0.814 16.225 1.00 77.75 205 MET A O 1
ATOM 1656 N N . HIS A 1 206 ? -12.500 -1.649 14.435 1.00 78.12 206 HIS A N 1
ATOM 1657 C CA . HIS A 1 206 ? -13.333 -2.813 14.130 1.00 78.12 206 HIS A CA 1
ATOM 1658 C C . HIS A 1 206 ? -12.530 -4.105 14.332 1.00 78.12 206 HIS A C 1
ATOM 1660 O O . HIS A 1 206 ? -11.811 -4.550 13.426 1.00 78.12 206 HIS A O 1
ATOM 1666 N N . PRO A 1 207 ? -12.591 -4.718 15.525 1.00 70.88 207 PRO A N 1
ATOM 1667 C CA . PRO A 1 207 ? -12.009 -6.034 15.735 1.00 70.88 207 PRO A CA 1
ATOM 1668 C C . PRO A 1 207 ? -12.802 -7.097 14.958 1.00 70.88 207 PRO A C 1
ATOM 1670 O O . PRO A 1 207 ? -14.022 -7.215 15.089 1.00 70.88 207 PRO A O 1
ATOM 1673 N N . ILE A 1 208 ? -12.092 -7.899 14.163 1.00 70.00 208 ILE A N 1
ATOM 1674 C CA . ILE A 1 208 ? -12.653 -8.982 13.345 1.00 70.00 208 ILE A CA 1
ATOM 1675 C C . ILE A 1 208 ? -12.122 -10.319 13.853 1.00 70.00 208 ILE A C 1
ATOM 1677 O O . ILE A 1 208 ? -10.911 -10.512 13.951 1.00 70.00 208 ILE A O 1
ATOM 1681 N N . PHE A 1 209 ? -12.999 -11.279 14.126 1.00 59.31 209 PHE A N 1
ATOM 1682 C CA . PHE A 1 209 ? -12.598 -12.607 14.583 1.00 59.31 209 PHE A CA 1
ATOM 1683 C C . PHE A 1 209 ? -13.491 -13.708 14.015 1.00 59.31 209 PHE A C 1
ATOM 1685 O O . PHE A 1 209 ? -14.583 -13.473 13.507 1.00 59.31 209 PHE A O 1
ATOM 1692 N N . GLN A 1 210 ? -13.002 -14.944 14.060 1.00 50.84 210 GLN A N 1
ATOM 1693 C CA . GLN A 1 210 ? -13.779 -16.104 13.645 1.00 50.84 210 GLN A CA 1
ATOM 1694 C C . GLN A 1 210 ? -14.411 -16.761 14.875 1.00 50.84 210 GLN A C 1
ATOM 1696 O O . GLN A 1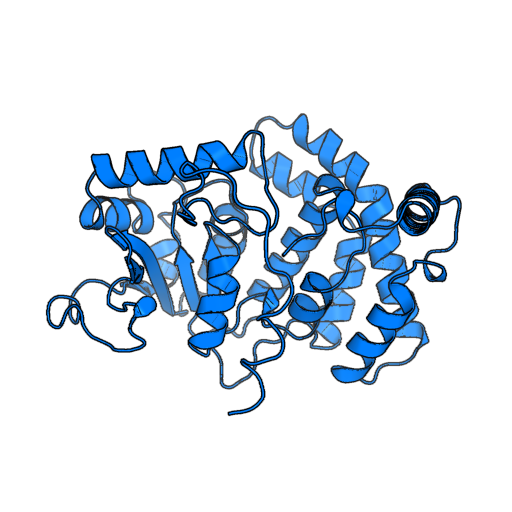 210 ? -13.720 -17.029 15.858 1.00 50.84 210 GLN A O 1
ATOM 1701 N N . GLN A 1 211 ? -15.710 -17.049 14.813 1.00 45.50 211 GLN A N 1
ATOM 1702 C CA . GLN A 1 211 ? -16.421 -17.837 15.820 1.00 45.50 211 GLN A CA 1
ATOM 1703 C C . GLN A 1 211 ? -16.972 -19.103 15.150 1.00 45.50 211 GLN A C 1
ATOM 1705 O O . GLN A 1 211 ? -17.964 -19.068 14.422 1.00 45.50 211 GLN A O 1
ATOM 1710 N N . GLY A 1 212 ? -16.300 -20.241 15.351 1.00 51.56 212 GLY A N 1
ATOM 1711 C CA . GLY A 1 212 ? -16.639 -21.491 14.659 1.00 51.56 212 GLY A CA 1
ATOM 1712 C C . GLY A 1 212 ? -16.382 -21.402 13.147 1.00 51.56 212 GLY A C 1
ATOM 1713 O O . GLY A 1 212 ? -15.269 -21.098 12.728 1.00 51.56 212 GLY A O 1
ATOM 1714 N N . THR A 1 213 ? -17.398 -21.671 12.322 1.00 42.41 213 THR A N 1
ATOM 1715 C CA . THR A 1 213 ? -17.339 -21.531 10.850 1.00 42.41 213 THR A CA 1
ATOM 1716 C C . THR A 1 213 ? -17.656 -20.117 10.355 1.00 42.41 213 THR A C 1
ATOM 1718 O O . THR A 1 213 ? -17.567 -19.859 9.158 1.00 42.41 213 THR A O 1
ATOM 1721 N N . HIS A 1 214 ? -18.023 -19.192 11.244 1.00 40.22 214 HIS A N 1
ATOM 1722 C CA . HIS A 1 214 ? -18.492 -17.856 10.878 1.00 40.22 214 HIS A CA 1
ATOM 1723 C C . HIS A 1 214 ? -17.382 -16.814 11.038 1.00 40.22 214 HIS A C 1
ATOM 1725 O O . HIS A 1 214 ? -16.678 -16.799 12.049 1.00 40.22 214 HIS A O 1
ATOM 1731 N N . THR A 1 215 ? -17.235 -15.928 10.047 1.00 43.97 215 THR A N 1
ATOM 1732 C CA . THR A 1 215 ? -16.436 -14.701 10.197 1.00 43.97 215 THR A CA 1
ATOM 1733 C C . THR A 1 215 ? -17.334 -13.631 10.796 1.00 43.97 215 THR A C 1
ATOM 1735 O O . THR A 1 215 ? -18.359 -13.296 10.203 1.00 43.97 215 THR A O 1
ATOM 1738 N N . VAL A 1 216 ? -16.940 -13.120 11.955 1.00 43.69 216 VAL A N 1
ATOM 1739 C CA . VAL A 1 216 ? -17.691 -12.151 12.743 1.00 43.69 216 VAL A CA 1
ATOM 1740 C C . VAL A 1 216 ? -16.857 -10.876 12.810 1.00 43.69 216 VAL A C 1
ATOM 1742 O O . VAL A 1 216 ? -15.770 -10.839 13.386 1.00 43.69 216 VAL A O 1
ATOM 1745 N N . GLU A 1 217 ? -17.344 -9.815 12.182 1.00 45.59 217 GLU A N 1
ATOM 1746 C CA . GLU A 1 217 ? -17.043 -8.479 12.685 1.00 45.59 217 GLU A CA 1
ATOM 1747 C C . GLU A 1 217 ? -17.810 -8.313 13.985 1.00 45.59 217 GLU A C 1
ATOM 1749 O O . GLU A 1 217 ? -18.913 -8.847 14.102 1.00 45.59 217 GLU A O 1
ATOM 1754 N N . ALA A 1 218 ? -17.255 -7.601 14.958 1.00 42.12 218 ALA A N 1
ATOM 1755 C CA . ALA A 1 218 ? -18.019 -7.116 16.097 1.00 42.12 218 ALA A CA 1
ATOM 1756 C C . ALA A 1 218 ? -19.367 -6.484 15.654 1.00 42.12 218 ALA A C 1
ATOM 1758 O O . ALA A 1 218 ? -19.425 -5.309 15.313 1.00 42.12 218 ALA A O 1
ATOM 1759 N N . GLY A 1 219 ? -20.445 -7.283 15.604 1.00 32.25 219 GLY A N 1
ATOM 1760 C CA . GLY A 1 219 ? -21.772 -6.888 15.112 1.00 32.25 219 GLY A CA 1
ATOM 1761 C C . GLY A 1 219 ? -22.190 -7.299 13.680 1.00 32.25 219 GLY A C 1
ATOM 1762 O O . GLY A 1 219 ? -23.303 -6.940 13.295 1.00 32.25 219 GLY A O 1
ATOM 1763 N N . TYR A 1 220 ? -21.403 -8.048 12.885 1.00 31.30 220 TYR A N 1
ATOM 1764 C CA . TYR A 1 220 ? -21.812 -8.470 11.523 1.00 31.30 220 TYR A CA 1
ATOM 1765 C C . TYR A 1 220 ? -21.304 -9.871 11.106 1.00 31.30 220 TYR A C 1
ATOM 1767 O O . TYR A 1 220 ? -20.107 -10.154 11.156 1.00 31.30 220 TYR A O 1
ATOM 1775 N N . ASP A 1 221 ? -22.216 -10.749 10.651 1.00 36.16 221 ASP A N 1
ATOM 1776 C CA . ASP A 1 221 ? -21.913 -12.082 10.086 1.00 36.16 221 ASP A CA 1
ATOM 1777 C C . ASP A 1 221 ? -21.965 -12.055 8.546 1.00 36.16 221 ASP A C 1
ATOM 1779 O O . ASP A 1 221 ? -23.033 -11.997 7.924 1.00 36.16 221 ASP A O 1
ATOM 1783 N N . PHE A 1 222 ? -20.792 -12.162 7.915 1.00 35.91 222 PHE A N 1
ATOM 1784 C CA . PHE A 1 222 ? -20.636 -12.102 6.456 1.00 35.91 222 PHE A CA 1
ATOM 1785 C C . PHE A 1 222 ? -21.220 -13.303 5.709 1.00 35.91 222 PHE A C 1
ATOM 1787 O O . PHE A 1 222 ? -21.504 -13.193 4.515 1.00 35.91 222 PHE A O 1
ATOM 1794 N N . SER A 1 223 ? -21.394 -14.447 6.377 1.00 33.53 223 SER A N 1
ATOM 1795 C CA . SER A 1 223 ? -21.857 -15.683 5.729 1.00 33.53 223 SER A CA 1
ATOM 1796 C C . SER A 1 223 ? -23.340 -15.640 5.377 1.00 33.53 223 SER A C 1
ATOM 1798 O O . SER A 1 223 ? -23.774 -16.279 4.421 1.00 33.53 223 SER A O 1
ATOM 1800 N N . ARG A 1 224 ? -24.119 -14.844 6.112 1.00 34.28 224 ARG A N 1
ATOM 1801 C CA . ARG A 1 224 ? -25.572 -14.778 5.945 1.00 34.28 224 ARG A CA 1
ATOM 1802 C C . ARG A 1 224 ? -26.043 -13.547 5.175 1.00 34.28 224 ARG A C 1
ATOM 1804 O O . ARG A 1 224 ? -27.221 -13.472 4.851 1.00 34.28 224 ARG A O 1
ATOM 1811 N N . LYS A 1 225 ? -25.156 -12.582 4.873 1.00 39.41 225 LYS A N 1
ATOM 1812 C CA . LYS A 1 225 ? -25.517 -11.242 4.343 1.00 39.41 225 LYS A CA 1
ATOM 1813 C C . LYS A 1 225 ? -26.671 -10.578 5.120 1.00 39.41 225 LYS A C 1
ATOM 1815 O O . LYS A 1 225 ? -27.397 -9.743 4.591 1.00 39.41 225 LYS A O 1
ATOM 1820 N N . THR A 1 226 ? -26.858 -10.965 6.376 1.00 32.75 226 THR A N 1
ATOM 1821 C CA . THR A 1 226 ? -27.940 -10.514 7.251 1.00 32.75 226 THR A CA 1
ATOM 1822 C C . THR A 1 226 ? -27.332 -10.144 8.589 1.00 32.75 226 THR A C 1
ATOM 1824 O O . THR A 1 226 ? -26.473 -10.875 9.082 1.00 32.75 226 THR A O 1
ATOM 1827 N N . ALA A 1 227 ? -27.833 -9.071 9.204 1.00 31.92 227 ALA A N 1
ATOM 1828 C CA . ALA A 1 227 ? -27.504 -8.615 10.559 1.00 31.92 227 ALA A CA 1
ATOM 1829 C C . ALA A 1 227 ? -28.033 -9.574 11.656 1.00 31.92 227 ALA A C 1
ATOM 1831 O O . ALA A 1 227 ? -28.656 -9.164 12.629 1.00 31.92 227 ALA A O 1
ATOM 1832 N N . MET A 1 228 ? -27.844 -10.880 11.464 1.00 25.44 228 MET A N 1
ATOM 1833 C CA . MET A 1 228 ? -28.410 -11.971 12.258 1.00 25.44 228 MET A CA 1
ATOM 1834 C C . MET A 1 228 ? -27.394 -12.534 13.251 1.00 25.44 228 MET A C 1
ATOM 1836 O O . MET A 1 228 ? -27.223 -13.741 13.394 1.00 25.44 228 MET A O 1
ATOM 1840 N N . ALA A 1 229 ? -26.722 -11.643 13.959 1.00 24.52 229 ALA A N 1
ATOM 1841 C CA . ALA A 1 229 ? -26.311 -11.904 15.317 1.00 24.52 229 ALA A CA 1
ATOM 1842 C C . ALA A 1 229 ? -26.141 -10.543 15.981 1.00 24.52 229 ALA A C 1
ATOM 1844 O O . ALA A 1 229 ? -25.460 -9.663 15.467 1.00 24.52 229 ALA A O 1
ATOM 1845 N N . ILE A 1 230 ? -26.691 -10.434 17.180 1.00 33.19 230 ILE A N 1
ATOM 1846 C CA . ILE A 1 230 ? -26.286 -9.465 18.182 1.00 33.19 230 ILE A CA 1
ATOM 1847 C C . ILE A 1 230 ? -26.977 -8.071 18.133 1.00 33.19 230 ILE A C 1
ATOM 1849 O O . ILE A 1 230 ? -26.352 -7.017 18.170 1.00 33.19 230 ILE A O 1
ATOM 1853 N N . GLU A 1 231 ? -28.302 -8.076 18.323 1.00 27.84 231 GLU A N 1
ATOM 1854 C CA . GLU A 1 231 ? -29.009 -7.061 19.141 1.00 27.84 231 GLU A CA 1
ATOM 1855 C C . GLU A 1 231 ? -28.384 -6.893 20.555 1.00 27.84 231 GLU A C 1
ATOM 1857 O O . GLU A 1 231 ? -28.648 -5.918 21.241 1.00 27.84 231 GLU A O 1
ATOM 1862 N N . VAL A 1 232 ? -27.479 -7.796 20.956 1.00 32.28 232 VAL A N 1
ATOM 1863 C CA . VAL A 1 232 ? -26.627 -7.752 22.165 1.00 32.28 232 VAL A CA 1
ATOM 1864 C C . VAL A 1 232 ? -25.288 -6.967 21.948 1.00 32.28 232 VAL A C 1
ATOM 1866 O O . VAL A 1 232 ? -24.554 -6.742 22.900 1.00 32.28 232 VAL A O 1
ATOM 1869 N N . ALA A 1 233 ? -24.948 -6.517 20.722 1.00 33.41 233 ALA A N 1
ATOM 1870 C CA . ALA A 1 233 ? -23.674 -5.852 20.362 1.00 33.41 233 ALA A CA 1
ATOM 1871 C C . ALA A 1 233 ? -23.850 -4.384 19.966 1.00 33.41 233 ALA A C 1
ATOM 1873 O O . ALA A 1 233 ? -22.857 -3.684 19.753 1.00 33.41 233 ALA A O 1
ATOM 1874 N N . ARG A 1 234 ? -25.103 -3.921 19.868 1.00 32.91 234 ARG A N 1
ATOM 1875 C CA . ARG A 1 234 ? -25.445 -2.555 19.454 1.00 32.91 234 ARG A CA 1
ATOM 1876 C C . ARG A 1 234 ? -24.952 -1.473 20.415 1.00 32.91 234 ARG A C 1
ATOM 1878 O O . ARG A 1 234 ? -24.920 -0.319 20.012 1.00 32.91 234 ARG A O 1
ATOM 1885 N N . GLU A 1 235 ? -24.520 -1.827 21.624 1.00 34.84 235 GLU A N 1
ATOM 1886 C CA . GLU A 1 235 ? -24.047 -0.840 22.601 1.00 34.84 235 GLU A CA 1
ATOM 1887 C C . GLU A 1 235 ? -22.541 -0.914 22.925 1.00 34.84 235 GLU A C 1
ATOM 1889 O O . GLU A 1 235 ? -22.034 0.050 23.479 1.00 34.84 235 GLU A O 1
ATOM 1894 N N . ASN A 1 236 ? -21.789 -1.970 22.556 1.00 37.53 236 ASN A N 1
ATOM 1895 C CA . ASN A 1 236 ? -20.461 -2.214 23.170 1.00 37.53 236 ASN A CA 1
ATOM 1896 C C . ASN A 1 236 ? -19.328 -2.774 22.276 1.00 37.53 236 ASN A C 1
ATOM 1898 O O . ASN A 1 236 ? -18.357 -3.297 22.819 1.00 37.53 236 ASN A O 1
ATOM 1902 N N . SER A 1 237 ? -19.404 -2.743 20.939 1.00 49.16 237 SER A N 1
ATOM 1903 C CA . SER A 1 237 ? -18.421 -3.508 20.130 1.00 49.16 237 SER A CA 1
ATOM 1904 C C . SER A 1 237 ? -17.802 -2.804 18.914 1.00 49.16 237 SER A C 1
ATOM 1906 O O . SER A 1 237 ? -16.872 -3.327 18.305 1.00 49.16 237 SER A O 1
ATOM 1908 N N . VAL A 1 238 ? -18.218 -1.565 18.647 1.00 56.41 238 VAL A N 1
ATOM 1909 C CA . VAL A 1 238 ? -17.496 -0.617 17.794 1.00 56.41 238 VAL A CA 1
ATOM 1910 C C . VAL A 1 238 ? -16.923 0.455 18.702 1.00 56.41 238 VAL A C 1
ATOM 1912 O O . VAL A 1 238 ? -17.660 1.079 19.467 1.00 56.41 238 VAL A O 1
ATOM 1915 N N . PHE A 1 239 ? -15.618 0.681 18.613 1.00 64.31 239 PHE A N 1
ATOM 1916 C CA . PHE A 1 239 ? -14.960 1.673 19.448 1.00 64.31 239 PHE A CA 1
ATOM 1917 C C . PHE A 1 239 ? -14.602 2.892 18.607 1.00 64.31 239 PHE A C 1
ATOM 1919 O O . PHE A 1 239 ? -13.735 2.825 17.734 1.00 64.31 239 PHE A O 1
ATOM 1926 N N . ALA A 1 240 ? -15.296 3.999 18.856 1.00 67.50 240 ALA A N 1
ATOM 1927 C CA . ALA A 1 240 ? -14.947 5.293 18.296 1.00 67.50 240 ALA A CA 1
ATOM 1928 C C . ALA A 1 240 ? -14.074 6.041 19.303 1.00 67.50 240 ALA A C 1
ATOM 1930 O O . ALA A 1 240 ? -14.499 6.308 20.426 1.00 67.50 240 ALA A O 1
ATOM 1931 N N . TYR A 1 241 ? -12.861 6.373 18.884 1.00 69.88 241 TYR A N 1
ATOM 1932 C CA . TYR A 1 241 ? -11.918 7.151 19.672 1.00 69.88 241 TYR A CA 1
ATOM 1933 C C . TYR A 1 241 ? -11.646 8.470 18.968 1.00 69.88 241 TYR A C 1
ATOM 1935 O O . TYR A 1 241 ? -11.557 8.522 17.737 1.00 69.88 241 TYR A O 1
ATOM 1943 N N . GLU A 1 242 ? -11.452 9.535 19.738 1.00 68.88 242 GLU A N 1
ATOM 1944 C CA . GLU A 1 242 ? -10.778 10.697 19.184 1.00 68.88 242 GLU A CA 1
ATOM 1945 C C . GLU A 1 242 ? -9.290 10.369 19.039 1.00 68.88 242 GLU A C 1
ATOM 1947 O O . GLU A 1 242 ? -8.673 9.735 19.897 1.00 68.88 242 GLU A O 1
ATOM 1952 N N . ALA A 1 243 ? -8.681 10.820 17.947 1.00 74.56 243 ALA A N 1
ATOM 1953 C CA . ALA A 1 243 ? -7.267 10.603 17.660 1.00 74.56 243 ALA A CA 1
ATOM 1954 C C . ALA A 1 243 ? -6.343 10.993 18.826 1.00 74.56 243 ALA A C 1
ATOM 1956 O O . ALA A 1 243 ? -5.337 10.323 19.070 1.00 74.56 243 ALA A O 1
ATOM 1957 N N . LYS A 1 244 ? -6.688 12.050 19.575 1.00 69.56 244 LYS A N 1
ATOM 1958 C CA . LYS A 1 244 ? -5.943 12.494 20.763 1.00 69.56 244 LYS A CA 1
ATOM 1959 C C . LYS A 1 244 ? -5.860 11.422 21.862 1.00 69.56 244 LYS A C 1
ATOM 1961 O O . LYS A 1 244 ? -4.843 11.359 22.549 1.00 69.56 244 LYS A O 1
ATOM 1966 N N . ASP A 1 245 ? -6.869 10.559 21.978 1.00 67.19 245 ASP A N 1
ATOM 1967 C CA . ASP A 1 245 ? -6.944 9.508 22.999 1.00 67.19 245 ASP A CA 1
ATOM 1968 C C . ASP A 1 245 ? -6.034 8.318 22.654 1.00 67.19 245 ASP A C 1
ATOM 1970 O O . ASP A 1 245 ? -5.578 7.591 23.537 1.00 67.19 245 ASP A O 1
ATOM 1974 N N . LEU A 1 246 ? -5.703 8.150 21.369 1.00 68.44 246 LEU A N 1
ATOM 1975 C CA . LEU A 1 246 ? -4.818 7.092 20.875 1.00 68.44 246 LEU A CA 1
ATOM 1976 C C . LEU A 1 246 ? -3.329 7.483 20.898 1.00 68.44 246 LEU A C 1
ATOM 1978 O O . LEU A 1 246 ? -2.470 6.598 20.904 1.00 68.44 246 LEU A O 1
ATOM 1982 N N . ARG A 1 247 ? -2.999 8.783 20.981 1.00 61.59 247 ARG A N 1
ATOM 1983 C CA . ARG A 1 247 ? -1.607 9.295 20.962 1.00 61.59 247 ARG A CA 1
ATOM 1984 C C . ARG A 1 247 ? -0.721 8.746 22.081 1.00 61.59 247 ARG A C 1
ATOM 1986 O O . ARG A 1 247 ? 0.485 8.633 21.897 1.00 61.59 247 ARG A O 1
ATOM 1993 N N . ASN A 1 248 ? -1.305 8.397 23.227 1.00 52.97 248 ASN A N 1
ATOM 1994 C CA . ASN A 1 248 ? -0.563 7.945 24.409 1.00 52.97 248 ASN A CA 1
ATOM 1995 C C . ASN A 1 248 ? -0.447 6.409 24.519 1.00 52.97 248 ASN A C 1
ATOM 1997 O O . ASN A 1 248 ? 0.095 5.917 25.509 1.00 52.97 248 ASN A O 1
ATOM 2001 N N . GLY A 1 249 ? -0.968 5.646 23.548 1.00 52.09 249 GLY A N 1
ATOM 2002 C CA . GLY A 1 249 ? -1.259 4.218 23.731 1.00 52.09 249 GLY A CA 1
ATOM 2003 C C . GLY A 1 249 ? -0.510 3.217 22.851 1.00 52.09 249 GLY A C 1
ATOM 2004 O O . GLY A 1 249 ? -0.611 2.031 23.133 1.00 52.09 249 GLY A O 1
ATOM 2005 N N . ILE A 1 250 ? 0.230 3.630 21.817 1.00 52.00 250 ILE A N 1
ATOM 2006 C CA . ILE A 1 250 ? 0.686 2.691 20.766 1.00 52.00 250 ILE A CA 1
ATOM 2007 C C . ILE A 1 250 ? 1.778 1.710 21.255 1.00 52.00 250 ILE A C 1
ATOM 2009 O O . ILE A 1 250 ? 1.899 0.623 20.705 1.00 52.00 250 ILE A O 1
ATOM 2013 N N . HIS A 1 251 ? 2.520 2.027 22.329 1.00 46.09 251 HIS A N 1
ATOM 2014 C CA . HIS A 1 251 ? 3.747 1.283 22.673 1.00 46.09 251 HIS A CA 1
ATOM 2015 C C . HIS A 1 251 ? 3.890 0.776 24.123 1.00 46.09 251 HIS A C 1
ATOM 2017 O O . HIS A 1 251 ? 5.000 0.412 24.511 1.00 46.09 251 HIS A O 1
ATOM 2023 N N . LYS A 1 252 ? 2.842 0.749 24.966 1.00 44.88 252 LYS A N 1
ATOM 2024 C CA . LYS A 1 252 ? 2.952 0.238 26.358 1.00 44.88 252 LYS A CA 1
ATOM 2025 C C . LYS A 1 252 ? 1.674 -0.443 26.860 1.00 44.88 252 LYS A C 1
ATOM 2027 O O . LYS A 1 252 ? 0.585 -0.190 26.345 1.00 44.88 252 LYS A O 1
ATOM 2032 N N . GLU A 1 253 ? 1.820 -1.296 27.885 1.00 41.38 253 GLU A N 1
ATOM 2033 C CA . GLU A 1 253 ? 0.722 -1.956 28.612 1.00 41.38 253 GLU A CA 1
ATOM 2034 C C . GLU A 1 253 ? -0.445 -0.988 28.836 1.00 41.38 253 GLU A C 1
ATOM 2036 O O . GLU A 1 253 ? -0.317 0.014 29.536 1.00 41.38 253 GLU A O 1
ATOM 2041 N N . GLY A 1 254 ? -1.587 -1.255 28.201 1.00 54.44 254 GLY A N 1
ATOM 2042 C CA . GLY A 1 254 ? -2.634 -0.240 28.107 1.00 54.44 254 GLY A CA 1
ATOM 2043 C C . GLY A 1 254 ? -3.323 -0.161 26.758 1.00 54.44 254 GLY A C 1
ATOM 2044 O O . GLY A 1 254 ? -4.441 0.346 26.719 1.00 54.44 254 GLY A O 1
ATOM 2045 N N . PHE A 1 255 ? -2.691 -0.687 25.703 1.00 66.44 255 PHE A N 1
ATOM 2046 C CA . PHE A 1 255 ? -3.166 -0.547 24.331 1.00 66.44 255 PHE A CA 1
ATOM 2047 C C . PHE A 1 255 ? -4.619 -1.004 24.158 1.00 66.44 255 PHE A C 1
ATOM 2049 O O . PHE A 1 255 ? -4.948 -2.184 24.303 1.00 66.44 255 PHE A O 1
ATOM 2056 N N . LEU A 1 256 ? -5.493 -0.038 23.872 1.00 63.66 256 LEU A N 1
ATOM 2057 C CA . LEU A 1 256 ? -6.943 -0.223 23.847 1.00 63.66 256 LEU A CA 1
ATOM 2058 C C . LEU A 1 256 ? -7.396 -1.298 22.844 1.00 63.66 256 LEU A C 1
ATOM 2060 O O . LEU A 1 256 ? -8.197 -2.138 23.243 1.00 63.66 256 LEU A O 1
ATOM 2064 N N . PRO A 1 257 ? -6.845 -1.394 21.616 1.00 64.81 257 PRO A N 1
ATOM 2065 C CA . PRO A 1 257 ? -7.200 -2.464 20.677 1.00 64.81 257 PRO A CA 1
ATOM 2066 C C . PRO A 1 257 ? -6.821 -3.864 21.168 1.00 64.81 257 PRO A C 1
ATOM 2068 O O . PRO A 1 257 ? -7.573 -4.817 20.970 1.00 64.81 257 PRO A O 1
ATOM 2071 N N . TYR A 1 258 ? -5.674 -3.995 21.842 1.00 66.12 258 TYR A N 1
ATOM 2072 C CA . TYR A 1 258 ? -5.260 -5.258 22.455 1.00 66.12 258 TYR A CA 1
ATOM 2073 C C . TYR A 1 258 ? -6.188 -5.642 23.610 1.00 66.12 258 TYR A C 1
ATOM 2075 O O . TYR A 1 258 ? -6.637 -6.785 23.683 1.00 66.12 258 TYR A O 1
ATOM 2083 N N . LYS A 1 259 ? -6.528 -4.683 24.482 1.00 68.31 259 LYS A N 1
ATOM 2084 C CA . LYS A 1 259 ? -7.491 -4.898 25.572 1.00 68.31 259 LYS A CA 1
ATOM 2085 C C . LYS A 1 259 ? -8.873 -5.277 25.044 1.00 68.31 259 LYS A C 1
ATOM 2087 O O . LYS A 1 259 ? -9.420 -6.266 25.511 1.00 68.31 259 LYS A O 1
ATOM 2092 N N . ALA A 1 260 ? -9.377 -4.573 24.033 1.00 64.19 260 ALA A N 1
ATOM 2093 C CA . ALA A 1 260 ? -10.659 -4.865 23.401 1.00 64.19 260 ALA A CA 1
ATOM 2094 C C . ALA A 1 260 ? -10.695 -6.287 22.821 1.00 64.19 260 ALA A C 1
ATOM 2096 O O . ALA A 1 260 ? -11.610 -7.053 23.113 1.00 64.19 260 ALA A O 1
ATOM 2097 N N . LEU A 1 261 ? -9.664 -6.700 22.071 1.00 64.50 261 LEU A N 1
ATOM 2098 C CA . LEU A 1 261 ? -9.582 -8.077 21.571 1.00 64.50 261 LEU A CA 1
ATOM 2099 C C . LEU A 1 261 ? -9.494 -9.109 22.698 1.00 64.50 261 LEU A C 1
ATOM 2101 O O . LEU A 1 261 ? -10.122 -10.161 22.600 1.00 64.50 261 LEU A O 1
ATOM 2105 N N . LEU A 1 262 ? -8.726 -8.835 23.756 1.00 66.19 262 LEU A N 1
ATOM 2106 C CA . LEU A 1 262 ? -8.642 -9.718 24.919 1.00 66.19 262 LEU A CA 1
ATOM 2107 C C . LEU A 1 262 ? -9.975 -9.848 25.658 1.00 66.19 262 LEU A C 1
ATOM 2109 O O . LEU A 1 262 ? -10.303 -10.947 26.099 1.00 66.19 262 LEU A O 1
ATOM 2113 N N . GLU A 1 263 ? -10.717 -8.756 25.815 1.00 65.88 263 GLU A N 1
ATOM 2114 C CA . GLU A 1 263 ? -12.044 -8.747 26.436 1.00 65.88 263 GLU A CA 1
ATOM 2115 C C . GLU A 1 263 ? -13.048 -9.535 25.589 1.00 65.88 263 GLU A C 1
ATOM 2117 O O . GLU A 1 263 ? -13.807 -10.338 26.127 1.00 65.88 263 GLU A O 1
ATOM 2122 N N . MET A 1 264 ? -12.996 -9.384 24.263 1.00 63.16 264 MET A N 1
ATOM 2123 C CA . MET A 1 264 ? -13.905 -10.062 23.335 1.00 63.16 264 MET A CA 1
ATOM 2124 C C . MET A 1 264 ? -13.609 -11.557 23.158 1.00 63.16 264 MET A C 1
ATOM 2126 O O . MET A 1 264 ? -14.529 -12.371 23.119 1.00 63.16 264 MET A O 1
ATOM 2130 N N . LEU A 1 265 ? -12.336 -11.934 23.015 1.00 62.97 265 LEU A N 1
ATOM 2131 C CA . LEU A 1 265 ? -11.918 -13.312 22.712 1.00 62.97 265 LEU A CA 1
ATOM 2132 C C . LEU A 1 265 ? -11.538 -14.125 23.951 1.00 62.97 265 LEU A C 1
ATOM 2134 O O . LEU A 1 265 ? -11.389 -15.349 23.879 1.00 62.97 265 LEU A O 1
ATOM 2138 N N . GLY A 1 266 ? -11.291 -13.452 25.073 1.00 66.56 266 GLY A N 1
ATOM 2139 C CA . GLY A 1 266 ? -10.560 -14.019 26.195 1.00 66.56 266 GLY A CA 1
ATOM 2140 C C . GLY A 1 266 ? -9.078 -14.262 25.870 1.00 66.56 266 GLY A C 1
ATOM 2141 O O . GLY A 1 266 ? -8.648 -14.356 24.717 1.00 66.56 266 GLY A O 1
ATOM 2142 N N . ARG A 1 267 ? -8.263 -14.431 26.918 1.00 69.06 267 ARG A N 1
ATOM 2143 C CA . ARG A 1 267 ? -6.806 -14.645 26.786 1.00 69.06 267 ARG A CA 1
ATOM 2144 C C . ARG A 1 267 ? -6.449 -15.864 25.931 1.00 69.06 267 ARG A C 1
ATOM 2146 O O . ARG A 1 267 ? -5.527 -15.796 25.126 1.00 69.06 267 ARG A O 1
ATOM 2153 N N . GLN A 1 268 ? -7.170 -16.973 26.104 1.00 63.88 268 GLN A N 1
ATOM 2154 C CA . GLN A 1 268 ? -6.913 -18.209 25.357 1.00 63.88 268 GLN A CA 1
ATOM 2155 C C . GLN A 1 268 ? -7.293 -18.076 23.877 1.00 63.88 268 GLN A C 1
ATOM 2157 O O . GLN A 1 268 ? -6.521 -18.501 23.019 1.00 63.88 268 GLN A O 1
ATOM 2162 N N . GLY A 1 269 ? -8.437 -17.451 23.576 1.00 65.06 269 GLY A N 1
ATOM 2163 C CA . GLY A 1 269 ? -8.883 -17.216 22.202 1.00 65.06 269 GLY A CA 1
ATOM 2164 C C . GLY A 1 269 ? -7.944 -16.277 21.451 1.00 65.06 269 GLY A C 1
ATOM 2165 O O . GLY A 1 269 ? -7.519 -16.584 20.338 1.00 65.06 269 GLY A O 1
ATOM 2166 N N . TYR A 1 270 ? -7.526 -15.186 22.099 1.00 67.25 270 TYR A N 1
ATOM 2167 C CA . TYR A 1 270 ? -6.520 -14.284 21.543 1.00 67.25 270 TYR A CA 1
ATOM 2168 C C . TYR A 1 270 ? -5.188 -14.999 21.273 1.00 67.25 270 TYR A C 1
ATOM 2170 O O . TYR A 1 270 ? -4.668 -14.918 20.163 1.00 67.25 270 TYR A O 1
ATOM 2178 N N . ALA A 1 271 ? -4.656 -15.752 22.244 1.00 64.81 271 ALA A N 1
ATOM 2179 C CA . ALA A 1 271 ? -3.388 -16.465 22.080 1.00 64.81 271 ALA A CA 1
ATOM 2180 C C . ALA A 1 271 ? -3.439 -17.505 20.946 1.00 64.81 271 ALA A C 1
ATOM 2182 O O . ALA A 1 271 ? -2.475 -17.648 20.192 1.00 64.81 271 ALA A O 1
ATOM 2183 N N . ALA A 1 272 ? -4.564 -18.210 20.789 1.00 63.59 272 ALA A N 1
ATOM 2184 C CA . ALA A 1 272 ? -4.773 -19.131 19.677 1.00 63.59 272 ALA A CA 1
ATOM 2185 C C . ALA A 1 272 ? -4.776 -18.396 18.326 1.00 63.59 272 ALA A C 1
ATOM 2187 O O . ALA A 1 272 ? -4.055 -18.802 17.413 1.00 63.59 272 ALA A O 1
ATOM 2188 N N . ASN A 1 273 ? -5.507 -17.283 18.219 1.00 62.47 273 ASN A N 1
ATOM 2189 C CA . ASN A 1 273 ? -5.557 -16.466 17.002 1.00 62.47 273 ASN A CA 1
ATOM 2190 C C . ASN A 1 273 ? -4.188 -15.878 16.645 1.00 62.47 273 ASN A C 1
ATOM 2192 O O . ASN A 1 273 ? -3.761 -15.955 15.492 1.00 62.47 273 ASN A O 1
ATOM 2196 N N . GLN A 1 274 ? -3.472 -15.348 17.635 1.00 67.31 274 GLN A N 1
ATOM 2197 C CA . GLN A 1 274 ? -2.136 -14.794 17.450 1.00 67.31 274 GLN A CA 1
ATOM 2198 C C . GLN A 1 274 ? -1.146 -15.875 17.004 1.00 67.31 274 GLN A C 1
ATOM 2200 O O . GLN A 1 274 ? -0.373 -15.655 16.075 1.00 67.31 274 GLN A O 1
ATOM 2205 N N . LYS A 1 275 ? -1.195 -17.073 17.603 1.00 65.44 275 LYS A N 1
ATOM 2206 C CA . LYS A 1 275 ? -0.347 -18.206 17.203 1.00 65.44 275 LYS A CA 1
ATOM 2207 C C . LYS A 1 275 ? -0.591 -18.617 15.753 1.00 65.44 275 LYS A C 1
ATOM 2209 O O . LYS A 1 275 ? 0.366 -18.857 15.018 1.00 65.44 275 LYS A O 1
ATOM 2214 N N . VAL A 1 276 ? -1.857 -18.687 15.344 1.00 60.53 276 VAL A N 1
ATOM 2215 C CA . VAL A 1 276 ? -2.234 -18.984 13.960 1.00 60.53 276 VAL A CA 1
ATOM 2216 C C . VAL A 1 276 ? -1.669 -17.905 13.038 1.00 60.53 276 VAL A C 1
ATOM 2218 O O . VAL A 1 276 ? -0.893 -18.244 12.153 1.00 60.53 276 VAL A O 1
ATOM 2221 N N . TYR A 1 277 ? -1.918 -16.620 13.302 1.00 62.25 277 TYR A N 1
ATOM 2222 C CA . TYR A 1 277 ? -1.348 -15.512 12.524 1.00 62.25 277 TYR A CA 1
ATOM 2223 C C . TYR A 1 277 ? 0.184 -15.582 12.390 1.00 62.25 277 TYR A C 1
ATOM 2225 O O . TYR A 1 277 ? 0.709 -15.537 11.275 1.00 62.25 277 TYR A O 1
ATOM 2233 N N . LEU A 1 278 ? 0.902 -15.758 13.504 1.00 61.28 278 LEU A N 1
ATOM 2234 C CA . LEU A 1 278 ? 2.366 -15.812 13.519 1.00 61.28 278 LEU A CA 1
ATOM 2235 C C . LEU A 1 278 ? 2.922 -16.991 12.708 1.00 61.28 278 LEU A C 1
ATOM 2237 O O . LEU A 1 278 ? 3.937 -16.827 12.038 1.00 61.28 278 LEU A O 1
ATOM 2241 N N . SER A 1 279 ? 2.237 -18.141 12.695 1.00 57.19 279 SER A N 1
ATOM 2242 C CA . SER A 1 279 ? 2.670 -19.311 11.912 1.00 57.19 279 SER A CA 1
ATOM 2243 C C . SER A 1 279 ? 2.652 -19.090 10.393 1.00 57.19 279 SER A C 1
ATOM 2245 O O . SER A 1 279 ? 3.430 -19.711 9.673 1.00 57.19 279 SER A O 1
ATOM 2247 N N . TYR A 1 280 ? 1.817 -18.174 9.890 1.00 51.06 280 TYR A N 1
ATOM 2248 C CA . TYR A 1 280 ? 1.833 -17.781 8.474 1.00 51.06 280 TYR A CA 1
ATOM 2249 C C . TYR A 1 280 ? 2.844 -16.665 8.186 1.00 51.06 280 TYR A C 1
ATOM 2251 O O . TYR A 1 280 ? 3.286 -16.517 7.047 1.00 51.06 280 TYR A O 1
ATOM 2259 N N . ARG A 1 281 ? 3.231 -15.890 9.207 1.00 46.28 281 ARG A N 1
ATOM 2260 C CA . ARG A 1 281 ? 4.226 -14.817 9.088 1.00 46.28 281 ARG A CA 1
ATOM 2261 C C . ARG A 1 281 ? 5.656 -15.353 8.983 1.00 46.28 281 ARG A C 1
ATOM 2263 O O . ARG A 1 281 ? 6.471 -14.710 8.329 1.00 46.28 281 ARG A O 1
ATOM 2270 N N . SER A 1 282 ? 5.976 -16.480 9.623 1.00 38.22 282 SER A N 1
ATOM 2271 C CA . SER A 1 282 ? 7.373 -16.877 9.829 1.00 38.22 282 SER A CA 1
ATOM 2272 C C . SER A 1 282 ? 8.018 -17.650 8.666 1.00 38.22 282 SER A C 1
ATOM 2274 O O . SER A 1 282 ? 9.218 -17.492 8.460 1.00 38.22 282 SER A O 1
ATOM 2276 N N . ASP A 1 283 ? 7.281 -18.435 7.864 1.00 33.72 283 ASP A N 1
ATOM 2277 C CA . ASP A 1 283 ? 7.946 -19.278 6.844 1.00 33.72 283 ASP A CA 1
ATOM 2278 C C . ASP A 1 283 ? 7.117 -19.594 5.583 1.00 33.72 283 ASP A C 1
ATOM 2280 O O . ASP A 1 283 ? 7.622 -20.205 4.638 1.00 33.72 283 ASP A O 1
ATOM 2284 N N . LYS A 1 284 ? 5.848 -19.171 5.523 1.00 35.59 284 LYS A N 1
ATOM 2285 C CA . LYS A 1 284 ? 4.935 -19.465 4.407 1.00 35.59 284 LYS A CA 1
ATOM 2286 C C . LYS A 1 284 ? 3.920 -18.344 4.216 1.00 35.59 284 LYS A C 1
ATOM 2288 O O . LYS A 1 284 ? 2.731 -18.519 4.478 1.00 35.59 284 LYS A O 1
ATOM 2293 N N . PHE A 1 285 ? 4.373 -17.203 3.702 1.00 34.56 285 PHE A N 1
ATOM 2294 C CA . PHE A 1 285 ? 3.445 -16.268 3.075 1.00 34.56 285 PHE A CA 1
ATOM 2295 C C . PHE A 1 285 ? 2.854 -16.969 1.842 1.00 34.56 285 PHE A C 1
ATOM 2297 O O . PHE A 1 285 ? 3.480 -17.004 0.787 1.00 34.56 285 PHE A O 1
ATOM 2304 N N . ILE A 1 286 ? 1.696 -17.616 1.997 1.00 32.81 286 ILE A N 1
ATOM 2305 C CA . ILE A 1 286 ? 0.938 -18.199 0.888 1.00 32.81 286 ILE A CA 1
ATOM 2306 C C . ILE A 1 286 ? 0.067 -17.072 0.336 1.00 32.81 286 ILE A C 1
ATOM 2308 O O . ILE A 1 286 ? -0.866 -16.635 1.020 1.00 32.81 286 ILE A O 1
ATOM 2312 N N . PRO A 1 287 ? 0.342 -16.562 -0.875 1.00 30.61 287 PRO A N 1
ATOM 2313 C CA . PRO A 1 287 ? -0.498 -15.535 -1.456 1.00 30.61 287 PRO A CA 1
ATOM 2314 C C . PRO A 1 287 ? -1.921 -16.074 -1.631 1.00 30.61 287 PRO A C 1
ATOM 2316 O O . PRO A 1 287 ? -2.127 -17.115 -2.241 1.00 30.61 287 PRO A O 1
ATOM 2319 N N . GLY A 1 288 ? -2.904 -15.381 -1.054 1.00 35.47 288 GLY A N 1
ATOM 2320 C CA . GLY A 1 288 ? -4.322 -15.741 -1.180 1.00 35.47 288 GLY A CA 1
ATOM 2321 C C . GLY A 1 288 ? -4.933 -16.511 -0.009 1.00 35.47 288 GLY A C 1
ATOM 2322 O O . GLY A 1 288 ? -6.156 -16.550 0.075 1.00 35.47 288 GLY A O 1
ATOM 2323 N N . HIS A 1 289 ? -4.145 -17.013 0.947 1.00 29.02 289 HIS A N 1
ATOM 2324 C CA . HIS A 1 289 ? -4.687 -17.636 2.159 1.00 29.02 289 HIS A CA 1
ATOM 2325 C C . HIS A 1 289 ? -4.431 -16.749 3.375 1.00 29.02 289 HIS A C 1
ATOM 2327 O O . HIS A 1 289 ? -3.318 -16.645 3.885 1.00 29.02 289 HIS A O 1
ATOM 2333 N N . ALA A 1 290 ? -5.486 -16.089 3.857 1.00 29.27 290 ALA A N 1
ATOM 2334 C CA . ALA A 1 290 ? -5.453 -15.532 5.200 1.00 29.27 290 ALA A CA 1
ATOM 2335 C C . ALA A 1 290 ? -5.386 -16.694 6.215 1.00 29.27 290 ALA A C 1
ATOM 2337 O O . ALA A 1 290 ? -6.015 -17.725 5.970 1.00 29.27 290 ALA A O 1
ATOM 2338 N N . PRO A 1 291 ? -4.750 -16.516 7.385 1.00 33.12 291 PRO A N 1
ATOM 2339 C CA . PRO A 1 291 ? -4.649 -17.527 8.447 1.00 33.12 291 PRO A CA 1
ATOM 2340 C C . PRO A 1 291 ? -5.969 -18.091 9.002 1.00 33.12 291 PRO A C 1
ATOM 2342 O O . PRO A 1 291 ? -5.953 -18.916 9.906 1.00 33.12 291 PRO A O 1
ATOM 2345 N N . PHE A 1 292 ? -7.112 -17.655 8.478 1.00 36.03 292 PHE A N 1
ATOM 2346 C CA . PHE A 1 292 ? -8.449 -18.069 8.893 1.00 36.03 292 PHE A CA 1
ATOM 2347 C C . PHE A 1 292 ? -9.304 -18.587 7.723 1.00 36.03 292 PHE A C 1
ATOM 2349 O O . PHE A 1 292 ? -10.517 -18.728 7.853 1.00 36.03 292 PHE A O 1
ATOM 2356 N N . ALA A 1 293 ? -8.690 -18.927 6.584 1.00 28.47 293 ALA A N 1
ATOM 2357 C CA . ALA A 1 293 ? -9.303 -19.879 5.666 1.00 28.47 293 ALA A CA 1
ATOM 2358 C C . ALA A 1 293 ? -9.166 -21.280 6.283 1.00 28.47 293 ALA A C 1
ATOM 2360 O O . ALA A 1 293 ? -8.165 -21.962 6.083 1.00 28.47 293 ALA A O 1
ATOM 2361 N N . ARG A 1 294 ? -10.165 -21.726 7.051 1.00 26.16 294 ARG A N 1
ATOM 2362 C CA . ARG A 1 294 ? -10.469 -23.159 7.031 1.00 26.16 294 ARG A CA 1
ATOM 2363 C C . ARG A 1 294 ? -11.103 -23.439 5.672 1.00 26.16 294 ARG A C 1
ATOM 2365 O O . ARG A 1 294 ? -12.302 -23.253 5.511 1.00 26.16 294 ARG A O 1
ATOM 2372 N N . GLU A 1 295 ? -10.296 -23.867 4.713 1.00 30.56 295 GLU A N 1
ATOM 2373 C CA . GLU A 1 295 ? -10.748 -24.925 3.816 1.00 30.56 295 GLU A CA 1
ATOM 2374 C C . GLU A 1 295 ? -10.168 -26.216 4.397 1.00 30.56 295 GLU A C 1
ATOM 2376 O O . GLU A 1 295 ? -8.956 -26.351 4.570 1.00 30.56 295 GLU A O 1
ATOM 2381 N N . ASP A 1 296 ? -11.044 -27.112 4.843 1.00 30.84 296 ASP A N 1
ATOM 2382 C CA . ASP A 1 296 ? -10.652 -28.442 5.293 1.00 30.84 296 ASP A CA 1
ATOM 2383 C C . ASP A 1 296 ? -10.004 -29.203 4.122 1.00 30.84 296 ASP A C 1
ATOM 2385 O O . ASP A 1 296 ? -10.694 -29.760 3.278 1.00 30.84 296 ASP A O 1
ATOM 2389 N N . GLU A 1 297 ? -8.673 -29.290 4.093 1.00 30.48 297 GLU A N 1
ATOM 2390 C CA . GLU A 1 297 ? -7.932 -30.236 3.243 1.00 30.48 297 GLU A CA 1
ATOM 2391 C C . GLU A 1 297 ? -7.292 -31.356 4.081 1.00 30.48 297 GLU A C 1
ATOM 2393 O O . GLU A 1 297 ? -6.089 -31.620 4.036 1.00 30.48 297 GLU A O 1
ATOM 2398 N N . ARG A 1 298 ? -8.104 -32.062 4.875 1.00 25.84 298 ARG A N 1
ATOM 2399 C CA . ARG A 1 298 ? -7.738 -33.411 5.358 1.00 25.84 298 ARG A CA 1
ATOM 2400 C C . ARG A 1 298 ? -8.708 -34.518 4.955 1.00 25.84 298 ARG A C 1
ATOM 2402 O O . ARG A 1 298 ? -8.556 -35.646 5.410 1.00 25.84 298 ARG A O 1
ATOM 2409 N N . THR A 1 299 ? -9.619 -34.241 4.033 1.00 32.91 299 THR A N 1
ATOM 2410 C CA . THR A 1 299 ? -10.347 -35.269 3.279 1.00 32.91 299 THR A CA 1
ATOM 2411 C C . THR A 1 299 ? -10.116 -35.001 1.793 1.00 32.91 299 THR A C 1
ATOM 2413 O O . THR A 1 299 ? -10.903 -34.340 1.135 1.00 32.91 299 THR A O 1
ATOM 2416 N N . SER A 1 300 ? -8.896 -35.236 1.314 1.00 30.59 300 SER A N 1
ATOM 2417 C CA . SER A 1 300 ? -8.559 -36.460 0.575 1.00 30.59 300 SER A CA 1
ATOM 2418 C C . SER A 1 300 ? -9.194 -36.517 -0.819 1.00 30.59 300 SER A C 1
ATOM 2420 O O . SER A 1 300 ? -10.353 -36.888 -0.962 1.00 30.59 300 SER A O 1
ATOM 2422 N N . GLY A 1 301 ? -8.369 -36.201 -1.820 1.00 26.58 301 GLY A N 1
ATOM 2423 C CA . GLY A 1 301 ? -8.332 -36.830 -3.138 1.00 26.58 301 GLY A CA 1
ATOM 2424 C C . GLY A 1 301 ? -9.654 -37.244 -3.765 1.00 26.58 301 GLY A C 1
ATOM 2425 O O . GLY A 1 301 ? -10.072 -38.376 -3.591 1.00 26.58 301 GLY A O 1
ATOM 2426 N N . PHE A 1 302 ? -10.202 -36.385 -4.614 1.00 23.80 302 PHE A N 1
ATOM 2427 C CA . PHE A 1 302 ? -10.820 -36.819 -5.860 1.00 23.80 302 PHE A CA 1
ATOM 2428 C C . PHE A 1 302 ? -10.649 -35.687 -6.870 1.00 23.80 302 PHE A C 1
ATOM 2430 O O . PHE A 1 302 ? -11.409 -34.725 -6.920 1.00 23.80 302 PHE A O 1
ATOM 2437 N N . ASP A 1 303 ? -9.582 -35.807 -7.655 1.00 37.75 303 ASP A N 1
ATOM 2438 C CA . ASP A 1 303 ? -9.590 -35.348 -9.036 1.00 37.75 303 ASP A CA 1
ATOM 2439 C C . ASP A 1 303 ? -10.911 -35.778 -9.703 1.00 37.75 303 ASP A C 1
ATOM 2441 O O . ASP A 1 303 ? -11.340 -36.923 -9.540 1.00 37.75 303 ASP A O 1
ATOM 2445 N N . SER A 1 304 ? -11.500 -34.860 -10.475 1.00 30.08 304 SER A N 1
ATOM 2446 C CA . SER A 1 304 ? -12.744 -34.919 -11.275 1.00 30.08 304 SER A CA 1
ATOM 2447 C C . SER A 1 304 ? -13.814 -33.989 -10.676 1.00 30.08 304 SER A C 1
ATOM 2449 O O . SER A 1 304 ? -14.213 -34.143 -9.537 1.00 30.08 304 SER A O 1
ATOM 2451 N N . GLN A 1 305 ? -14.321 -32.951 -11.339 1.00 30.86 305 GLN A N 1
ATOM 2452 C CA . GLN A 1 305 ? -14.562 -32.765 -12.763 1.00 30.86 305 GLN A CA 1
ATOM 2453 C C . GLN A 1 305 ? -14.457 -31.273 -13.117 1.00 30.86 305 GLN A C 1
ATOM 2455 O O . GLN A 1 305 ? -14.953 -30.395 -12.417 1.00 30.86 305 GLN A O 1
ATOM 2460 N N . LYS A 1 306 ? -13.811 -30.993 -14.249 1.00 34.38 306 LYS A N 1
ATOM 2461 C CA . LYS A 1 306 ? -13.555 -29.655 -14.800 1.00 34.38 306 LYS A CA 1
ATOM 2462 C C . LYS A 1 306 ? -14.792 -29.017 -15.465 1.00 34.38 306 LYS A C 1
ATOM 2464 O O . LYS A 1 306 ? -14.667 -27.940 -16.036 1.00 34.38 306 LYS A O 1
ATOM 2469 N N . GLU A 1 307 ? -15.958 -29.665 -15.416 1.00 29.78 307 GLU A N 1
ATOM 2470 C CA . GLU A 1 307 ? -17.108 -29.355 -16.282 1.00 29.78 307 GLU A CA 1
ATOM 2471 C C . GLU A 1 307 ? -18.201 -28.472 -15.650 1.00 29.78 307 GLU A C 1
ATOM 2473 O O . GLU A 1 307 ? -19.013 -27.912 -16.381 1.00 29.78 307 GLU A O 1
ATOM 2478 N N . ASP A 1 308 ? -18.204 -28.232 -14.335 1.00 32.25 308 ASP A N 1
ATOM 2479 C CA . ASP A 1 308 ? -19.322 -27.510 -13.693 1.00 32.25 308 ASP A CA 1
ATOM 2480 C C . ASP A 1 308 ? -19.143 -25.987 -13.547 1.00 32.25 308 ASP A C 1
ATOM 2482 O O . ASP A 1 308 ? -20.060 -25.286 -13.114 1.00 32.25 308 ASP A O 1
ATOM 2486 N N . ARG A 1 309 ? -18.007 -25.415 -13.971 1.00 31.84 309 ARG A N 1
ATOM 2487 C CA . ARG A 1 309 ? -17.797 -23.953 -13.907 1.00 31.84 309 ARG A CA 1
ATOM 2488 C C . ARG A 1 309 ? -18.584 -23.154 -14.952 1.00 31.84 309 ARG A C 1
ATOM 2490 O O . ARG A 1 309 ? -18.820 -21.968 -14.733 1.00 31.84 309 ARG A O 1
ATOM 2497 N N . GLU A 1 310 ? -19.029 -23.769 -16.048 1.00 29.80 310 GLU A N 1
ATOM 2498 C CA . GLU A 1 310 ? -19.760 -23.053 -17.108 1.00 29.80 310 GLU A CA 1
ATOM 2499 C C . GLU A 1 310 ? -21.279 -22.973 -16.884 1.00 29.80 310 GLU A C 1
ATOM 2501 O O . GLU A 1 310 ? -21.935 -22.103 -17.456 1.00 29.80 310 GLU A O 1
ATOM 2506 N N . LYS A 1 311 ? -21.864 -23.811 -16.017 1.00 30.72 311 LYS A N 1
ATOM 2507 C CA . LYS A 1 311 ? -23.325 -23.820 -15.805 1.00 30.72 311 LYS A CA 1
ATOM 2508 C C . LYS A 1 311 ? -23.840 -22.756 -14.835 1.00 30.72 311 LYS A C 1
ATOM 2510 O O . LYS A 1 311 ? -25.020 -22.429 -14.889 1.00 30.72 311 LYS A O 1
ATOM 2515 N N . PHE A 1 312 ? -22.985 -22.169 -13.996 1.00 27.66 312 PHE A N 1
ATOM 2516 C CA . PHE A 1 312 ? -23.424 -21.211 -12.971 1.00 27.66 312 PHE A CA 1
ATOM 2517 C C . PHE A 1 312 ? -23.636 -19.774 -13.491 1.00 27.66 312 PHE A C 1
ATOM 2519 O O . PHE A 1 312 ? -24.211 -18.950 -12.793 1.00 27.66 312 PHE A O 1
ATOM 2526 N N . TRP A 1 313 ? -23.211 -19.458 -14.721 1.00 28.34 313 TRP A N 1
ATOM 2527 C CA . TRP A 1 313 ? -23.312 -18.106 -15.301 1.00 28.34 313 TRP A CA 1
ATOM 2528 C C . TRP A 1 313 ? -24.503 -17.902 -16.257 1.00 28.34 313 TRP A C 1
ATOM 2530 O O . TRP A 1 313 ? -24.556 -16.889 -16.952 1.00 28.34 313 TRP A O 1
ATOM 2540 N N . LYS A 1 314 ? -25.454 -18.846 -16.335 1.00 29.42 314 LYS A N 1
ATOM 2541 C CA . LYS A 1 314 ? -26.604 -18.768 -17.263 1.00 29.42 314 LYS A CA 1
ATOM 2542 C C . LYS A 1 314 ? -27.993 -18.967 -16.634 1.00 29.42 314 LYS A C 1
ATOM 2544 O O . LYS A 1 314 ? -28.915 -19.371 -17.340 1.00 29.42 314 LYS A O 1
ATOM 2549 N N . GLN A 1 315 ? -28.180 -18.638 -15.361 1.00 29.75 315 GLN A N 1
ATOM 2550 C CA . GLN A 1 315 ? -29.512 -18.458 -14.760 1.00 29.75 315 GLN A CA 1
ATOM 2551 C C . GLN A 1 315 ? -29.519 -17.211 -13.885 1.00 29.75 315 GLN A C 1
ATOM 2553 O O . GLN A 1 315 ? -30.588 -16.570 -13.824 1.00 29.75 315 GLN A O 1
#

Sequence (315 aa):
MKASQKDFTQAEIKIISEIMAGERAALEHPYYSRFKEQYEQFCPVSKVRIETIWNKLIEGYRTQLANADLAMTKRNNQEYLDTVNNNPYFREAVEMIQEDGGLAVPEEQELALWSGGYALSLAIRKMGYCPLEGTPFGGLLDNLKVTWEWKREGGLWNILSGAFVGGYEKGRRAHIYFRTVDEMSVLYEQELPMLTQDAGRVIVMHPIFQQGTHTVEAGYDFSRKTAMAIEVARENSVFAYEAKDLRNGIHKEGFLPYKALLEMLGRQGYAANQKVYLSYRSDKFIPGHAPFAREDERTSGFDSQKEDREKFWKQ

pLDDT: mean 73.65, std 23.29, range [23.8, 98.56]

Radius of gyration: 20.88 Å; chains: 1; bounding box: 50×53×51 Å

Foldseek 3Di:
DADAPVNDDPVLVVQLVCLLQVVDDLCPRPCLVVQQVLLCVQFVDDPVLSSLLSNLLSQLLSCLLVLLVVLVVDDDLVSSLCSNQPRVSLLVSLVSCVVRQQLPWDPQAAEEAEDQDPVVCVVCVVVRHAYSCNGSNVVSVRPDHSDNDVSSCVNSVLSSLQSNLQSDDALTEYEYEYAADDLSDSVLPHNLLSNLVRQNYKYKYWHWYDDPPFTDIQQDTPVVVDSPDPPPRVPPGIDIDGSPVQNVASDDDPRPVVVSCCVVLPPVRRVVSVVLSVVCVPDPVDPPDRSPPPPDPPDDDDDDDPPPPPPVPPD